Protein AF-A0A3N0YV81-F1 (afdb_monomer_lite)

Organism: Anabarilius grahami (NCBI:txid495550)

Structure (mmCIF, N/CA/C/O backbone):
data_AF-A0A3N0YV81-F1
#
_entry.id   AF-A0A3N0YV81-F1
#
loop_
_atom_site.group_PDB
_atom_site.id
_atom_site.type_symbol
_atom_site.label_atom_id
_atom_site.label_alt_id
_atom_site.label_comp_id
_atom_site.label_asym_id
_atom_site.label_entity_id
_atom_site.label_seq_id
_atom_site.pdbx_PDB_ins_code
_atom_site.Cartn_x
_atom_site.Cartn_y
_atom_site.Cartn_z
_atom_site.occupancy
_atom_site.B_iso_or_equiv
_atom_site.auth_seq_id
_atom_site.auth_comp_id
_atom_site.auth_asym_id
_atom_site.auth_atom_id
_atom_site.pdbx_PDB_model_num
ATOM 1 N N . MET A 1 1 ? 43.129 25.760 -18.829 1.00 37.31 1 MET A N 1
ATOM 2 C CA . MET A 1 1 ? 42.584 24.987 -19.968 1.00 37.31 1 MET A CA 1
ATOM 3 C C . MET A 1 1 ? 42.020 23.682 -19.421 1.00 37.31 1 MET A C 1
ATOM 5 O O . MET A 1 1 ? 42.751 22.967 -18.750 1.00 37.31 1 MET A O 1
ATOM 9 N N . ALA A 1 2 ? 40.719 23.427 -19.581 1.00 41.41 2 ALA A N 1
ATOM 10 C CA . ALA A 1 2 ? 40.077 22.241 -19.012 1.00 41.41 2 ALA A CA 1
ATOM 11 C C . ALA A 1 2 ? 40.531 20.982 -19.764 1.00 41.41 2 ALA A C 1
ATOM 13 O O . ALA A 1 2 ? 40.363 20.889 -20.978 1.00 41.41 2 ALA A O 1
ATOM 14 N N . VAL A 1 3 ? 41.112 20.021 -19.044 1.00 43.16 3 VAL A N 1
ATOM 15 C CA . VAL A 1 3 ? 41.520 18.731 -19.610 1.00 43.16 3 VAL A CA 1
ATOM 16 C C . VAL A 1 3 ? 40.264 17.999 -20.102 1.00 43.16 3 VAL A C 1
ATOM 18 O O . VAL A 1 3 ? 39.339 17.791 -19.307 1.00 43.16 3 VAL A O 1
ATOM 21 N N . PRO A 1 4 ? 40.177 17.604 -21.386 1.00 53.25 4 PRO A N 1
ATOM 22 C CA . PRO A 1 4 ? 39.019 16.879 -21.884 1.00 53.25 4 PRO A CA 1
ATOM 23 C C . PRO A 1 4 ? 38.928 15.534 -21.161 1.00 53.25 4 PRO A C 1
ATOM 25 O O . PRO A 1 4 ? 39.829 14.701 -21.243 1.00 53.25 4 PRO A O 1
ATOM 28 N N . LYS A 1 5 ? 37.826 15.317 -20.431 1.00 52.00 5 LYS A N 1
ATOM 29 C CA . LYS A 1 5 ? 37.535 14.041 -19.767 1.00 52.00 5 LYS A CA 1
ATOM 30 C C . LYS A 1 5 ? 37.538 12.930 -20.821 1.00 52.00 5 LYS A C 1
ATOM 32 O O . LYS A 1 5 ? 36.600 12.824 -21.617 1.00 52.00 5 LYS A O 1
ATOM 37 N N . VAL A 1 6 ? 38.583 12.101 -20.826 1.00 52.78 6 VAL A N 1
ATOM 38 C CA . VAL A 1 6 ? 38.687 10.922 -21.694 1.00 52.78 6 VAL A CA 1
ATOM 39 C C . VAL A 1 6 ? 37.611 9.927 -21.258 1.00 52.78 6 VAL A C 1
ATOM 41 O O . VAL A 1 6 ? 37.761 9.175 -20.300 1.00 52.78 6 VAL A O 1
ATOM 44 N N . GLY A 1 7 ? 36.457 9.992 -21.922 1.00 58.84 7 GLY A N 1
ATOM 45 C CA . GLY A 1 7 ? 35.335 9.091 -21.675 1.00 58.84 7 GLY A CA 1
ATOM 46 C C . GLY A 1 7 ? 35.639 7.649 -22.098 1.00 58.84 7 GLY A C 1
ATOM 47 O O . GLY A 1 7 ? 36.570 7.383 -22.855 1.00 58.84 7 GLY A O 1
ATOM 48 N N . ARG A 1 8 ? 34.805 6.709 -21.632 1.00 61.44 8 ARG A N 1
ATOM 49 C CA . ARG A 1 8 ? 34.859 5.275 -21.978 1.00 61.44 8 ARG A CA 1
ATOM 50 C C . ARG A 1 8 ? 35.039 5.066 -23.497 1.00 61.44 8 ARG A C 1
ATOM 52 O O . ARG A 1 8 ? 34.313 5.668 -24.289 1.00 61.44 8 ARG A O 1
ATOM 59 N N . LYS A 1 9 ? 35.979 4.188 -23.890 1.00 59.06 9 LYS A N 1
ATOM 60 C CA . LYS A 1 9 ? 36.317 3.882 -25.298 1.00 59.06 9 LYS A CA 1
ATOM 61 C C . LYS A 1 9 ? 35.066 3.535 -26.127 1.00 59.06 9 LYS A C 1
ATOM 63 O O . LYS A 1 9 ? 34.212 2.758 -25.691 1.00 59.06 9 LYS A O 1
ATOM 68 N N . ARG A 1 10 ? 34.983 4.083 -27.345 1.00 66.44 10 ARG A N 1
ATOM 69 C CA . ARG A 1 10 ? 33.895 3.877 -28.320 1.00 66.44 10 ARG A CA 1
ATOM 70 C C . ARG A 1 10 ? 33.974 2.460 -28.916 1.00 66.44 10 ARG A C 1
ATOM 72 O O . ARG A 1 10 ? 34.600 2.254 -29.941 1.00 66.44 10 ARG A O 1
ATOM 79 N N . GLN A 1 11 ? 33.388 1.459 -28.256 1.00 70.44 11 GLN A N 1
ATOM 80 C CA . GLN A 1 11 ? 33.470 0.053 -28.715 1.00 70.44 11 GLN A CA 1
ATOM 81 C C . GLN A 1 11 ? 32.300 -0.395 -29.614 1.00 70.44 11 GLN A C 1
ATOM 83 O O . GLN A 1 11 ? 32.364 -1.452 -30.252 1.00 70.44 11 GLN A O 1
ATOM 88 N N . SER A 1 12 ? 31.206 0.372 -29.635 1.00 80.44 12 SER A N 1
ATOM 89 C CA . SER A 1 12 ? 30.013 0.038 -30.421 1.00 80.44 12 SER A CA 1
ATOM 90 C C . SER A 1 12 ? 30.226 0.369 -31.905 1.00 80.44 12 SER A C 1
ATOM 92 O O . SER A 1 12 ? 30.657 1.487 -32.180 1.00 80.44 12 SER A O 1
ATOM 94 N N . PRO A 1 13 ? 29.843 -0.519 -32.848 1.00 86.44 13 PRO A N 1
ATOM 95 C CA . PRO A 1 13 ? 29.902 -0.258 -34.296 1.00 86.44 13 PRO A CA 1
ATOM 96 C C . PRO A 1 13 ? 29.116 0.973 -34.763 1.00 86.44 13 PRO A C 1
ATOM 98 O O . PRO A 1 13 ? 29.310 1.442 -35.872 1.00 86.44 13 PRO A O 1
ATOM 101 N N . ILE A 1 14 ? 28.213 1.499 -33.927 1.00 87.25 14 ILE A N 1
ATOM 102 C CA . ILE A 1 14 ? 27.425 2.696 -34.254 1.00 87.25 14 ILE A CA 1
ATOM 103 C C . ILE A 1 14 ? 28.316 3.917 -34.512 1.00 87.25 14 ILE A C 1
ATOM 105 O O . ILE A 1 14 ? 27.940 4.796 -35.271 1.00 87.25 14 ILE A O 1
ATOM 109 N N . TRP A 1 15 ? 29.504 3.965 -33.904 1.00 88.44 15 TRP A N 1
ATOM 110 C CA . TRP A 1 15 ? 30.438 5.079 -34.057 1.00 88.44 15 TRP A CA 1
ATOM 111 C C . TRP A 1 15 ? 31.153 5.099 -35.414 1.00 88.44 15 TRP A C 1
ATOM 113 O O . TRP A 1 15 ? 31.809 6.087 -35.709 1.00 88.44 15 TRP A O 1
ATOM 123 N N . ASP A 1 16 ? 30.974 4.080 -36.261 1.00 88.31 16 ASP A N 1
ATOM 124 C CA . ASP A 1 16 ? 31.440 4.110 -37.654 1.00 88.31 16 ASP A CA 1
ATOM 125 C C . ASP A 1 16 ? 30.662 5.156 -38.482 1.00 88.31 16 ASP A C 1
ATOM 127 O O . ASP A 1 16 ? 31.162 5.648 -39.488 1.00 88.31 16 ASP A O 1
ATOM 131 N N . CYS A 1 17 ? 29.439 5.505 -38.059 1.00 87.81 17 CYS A N 1
ATOM 132 C CA . CYS A 1 17 ? 28.552 6.443 -38.761 1.00 87.81 17 CYS A CA 1
ATOM 133 C C . CYS A 1 17 ? 28.414 7.800 -38.055 1.00 87.81 17 CYS A C 1
ATOM 135 O O . CYS A 1 17 ? 27.660 8.655 -38.522 1.00 87.81 17 CYS A O 1
ATOM 137 N N . PHE A 1 18 ? 29.071 7.998 -36.909 1.00 90.44 18 PHE A N 1
ATOM 138 C CA . PHE A 1 18 ? 28.909 9.202 -36.096 1.00 90.44 18 PHE A CA 1
ATOM 139 C C . PHE A 1 18 ? 30.235 9.694 -35.541 1.00 90.44 18 PHE A C 1
ATOM 141 O O . PHE A 1 18 ? 31.034 8.929 -35.003 1.00 90.44 18 PHE A O 1
ATOM 148 N N . GLU A 1 19 ? 30.395 11.008 -35.541 1.00 90.19 19 GLU A N 1
ATOM 149 C CA . GLU A 1 19 ? 31.504 11.689 -34.896 1.00 90.19 19 GLU A CA 1
ATOM 150 C C . GLU A 1 19 ? 30.979 12.508 -33.722 1.00 90.19 19 GLU A C 1
ATOM 152 O O . GLU A 1 19 ? 30.030 13.271 -33.857 1.00 90.19 19 GLU A O 1
ATOM 157 N N . TYR A 1 20 ? 31.556 12.324 -32.536 1.00 88.94 20 TYR A N 1
ATOM 158 C CA . TYR A 1 20 ? 31.194 13.115 -31.362 1.00 88.94 20 TYR A CA 1
ATOM 159 C C . TYR A 1 20 ? 32.163 14.270 -31.164 1.00 88.94 20 TYR A C 1
ATOM 161 O O . TYR A 1 20 ? 33.367 14.033 -31.028 1.00 88.94 20 TYR A O 1
ATOM 169 N N . ASP A 1 21 ? 31.592 15.462 -31.037 1.00 86.25 21 ASP A N 1
ATOM 170 C CA . ASP A 1 21 ? 32.258 16.682 -30.615 1.00 86.25 21 ASP A CA 1
ATOM 171 C C . ASP A 1 21 ? 32.061 16.893 -29.104 1.00 86.25 21 ASP A C 1
ATOM 173 O O . ASP A 1 21 ? 30.941 16.968 -28.590 1.00 86.25 21 ASP A O 1
ATOM 177 N N . CYS A 1 22 ? 33.180 16.968 -28.381 1.00 80.44 22 CYS A N 1
ATOM 178 C CA . CYS A 1 22 ? 33.201 17.162 -26.936 1.00 80.44 22 CYS A CA 1
ATOM 179 C C . CYS A 1 22 ? 32.928 18.600 -26.499 1.00 80.44 22 CYS A C 1
ATOM 181 O O . CYS A 1 22 ? 32.556 18.791 -25.343 1.00 80.44 22 CYS A O 1
ATOM 183 N N . VAL A 1 23 ? 33.095 19.581 -27.387 1.00 83.50 23 VAL A N 1
ATOM 184 C CA . VAL A 1 23 ? 32.887 20.997 -27.069 1.00 83.50 23 VAL A CA 1
ATOM 185 C C . VAL A 1 23 ? 31.395 21.317 -27.066 1.00 83.50 23 VAL A C 1
ATOM 187 O O . VAL A 1 23 ? 30.901 21.949 -26.136 1.00 83.50 23 VAL A O 1
ATOM 190 N N . SER A 1 24 ? 30.658 20.831 -28.067 1.00 81.81 24 SER A N 1
ATOM 191 C CA . SER A 1 24 ? 29.216 21.079 -28.203 1.00 81.81 24 SER A CA 1
ATOM 192 C C . SER A 1 24 ? 28.308 20.018 -27.561 1.00 81.81 24 SER A C 1
ATOM 194 O O . SER A 1 24 ? 27.088 20.183 -27.570 1.00 81.81 24 SER A O 1
ATOM 196 N N . ASP A 1 25 ? 28.879 18.934 -27.019 1.00 86.25 25 ASP A N 1
ATOM 197 C CA . ASP A 1 25 ? 28.176 17.730 -26.543 1.00 86.25 25 ASP A CA 1
ATOM 198 C C . ASP A 1 25 ? 27.166 17.174 -27.565 1.00 86.25 25 ASP A C 1
ATOM 200 O O . ASP A 1 25 ? 26.044 16.768 -27.240 1.00 86.25 25 ASP A O 1
ATOM 204 N N . LYS A 1 26 ? 27.562 17.167 -28.842 1.00 88.12 26 LYS A N 1
ATOM 205 C CA . LYS A 1 26 ? 26.739 16.693 -29.959 1.00 88.12 26 LYS A CA 1
ATOM 206 C C . LYS A 1 26 ? 27.496 15.676 -30.804 1.00 88.12 26 LYS A C 1
ATOM 208 O O . LYS A 1 26 ? 28.703 15.756 -31.009 1.00 88.12 26 LYS A O 1
ATOM 213 N N . SER A 1 27 ? 26.754 14.707 -31.319 1.00 89.69 27 SER A N 1
ATOM 214 C CA . SER A 1 27 ? 27.214 13.721 -32.287 1.00 89.69 27 SER A CA 1
ATOM 215 C C . SER A 1 27 ? 26.703 14.073 -33.675 1.00 89.69 27 SER A C 1
ATOM 217 O O . SER A 1 27 ? 25.495 14.094 -33.895 1.00 89.69 27 SER A O 1
ATOM 219 N N . LYS A 1 28 ? 27.618 14.332 -34.604 1.00 90.88 28 LYS A N 1
ATOM 220 C CA . LYS A 1 28 ? 27.344 14.576 -36.016 1.00 90.88 28 LYS A CA 1
ATOM 221 C C . LYS A 1 28 ? 27.187 13.248 -36.753 1.00 90.88 28 LYS A C 1
ATOM 223 O O . LYS A 1 28 ? 28.029 12.360 -36.615 1.00 90.88 28 LYS A O 1
ATOM 228 N N . CYS A 1 29 ? 26.121 13.111 -37.532 1.00 91.56 29 CYS A N 1
ATOM 229 C CA . CYS A 1 29 ? 25.923 11.972 -38.419 1.00 91.56 29 CYS A CA 1
ATOM 230 C C . CYS A 1 29 ? 26.775 12.116 -39.691 1.00 91.56 29 CYS A C 1
ATOM 232 O O . CYS A 1 29 ? 26.723 13.147 -40.364 1.00 91.56 29 CYS A O 1
ATOM 234 N N . LEU A 1 30 ? 27.536 11.070 -40.019 1.00 89.12 30 LEU A N 1
ATOM 235 C CA . LEU A 1 30 ? 28.385 10.961 -41.211 1.00 89.12 30 LEU A CA 1
ATOM 236 C C . LEU A 1 30 ? 27.832 9.961 -42.242 1.00 89.12 30 LEU A C 1
ATOM 238 O O . LEU A 1 30 ? 28.524 9.620 -43.198 1.00 89.12 30 LEU A O 1
ATOM 242 N N . ALA A 1 31 ? 26.610 9.459 -42.048 1.00 87.06 31 ALA A N 1
ATOM 243 C CA . ALA A 1 31 ? 25.989 8.541 -42.994 1.00 87.06 31 ALA A CA 1
ATOM 244 C C . ALA A 1 31 ? 25.739 9.231 -44.346 1.00 87.06 31 ALA A C 1
ATOM 246 O O . ALA A 1 31 ? 25.344 10.402 -44.401 1.00 87.06 31 ALA A O 1
ATOM 247 N N . VAL A 1 32 ? 25.982 8.479 -45.420 1.00 84.75 32 VAL A N 1
ATOM 248 C CA . VAL A 1 32 ? 25.733 8.878 -46.807 1.00 84.75 32 VAL A CA 1
ATOM 249 C C . VAL A 1 32 ? 24.563 8.056 -47.320 1.00 84.75 32 VAL A C 1
ATOM 251 O O . VAL A 1 32 ? 24.588 6.833 -47.211 1.00 84.75 32 VAL A O 1
ATOM 254 N N . GLU A 1 33 ? 23.557 8.716 -47.882 1.00 76.69 33 GLU A N 1
ATOM 255 C CA . GLU A 1 33 ? 22.424 8.052 -48.528 1.00 76.69 33 GLU A CA 1
ATOM 256 C C . GLU A 1 33 ? 21.982 8.905 -49.720 1.00 76.69 33 GLU A C 1
ATOM 258 O O . GLU A 1 33 ? 21.881 10.130 -49.617 1.00 76.69 33 GLU A O 1
ATOM 263 N N . GLY A 1 34 ? 21.821 8.287 -50.893 1.00 71.12 34 GLY A N 1
ATOM 264 C CA . GLY A 1 34 ? 21.490 9.017 -52.125 1.00 71.12 34 GLY A CA 1
ATOM 265 C C . GLY A 1 34 ? 22.525 10.078 -52.540 1.00 71.12 34 GLY A C 1
ATOM 266 O O . GLY A 1 34 ? 22.164 11.088 -53.139 1.00 71.12 34 GLY A O 1
ATOM 267 N N . GLY A 1 35 ? 23.804 9.892 -52.188 1.00 73.56 35 GLY A N 1
ATOM 268 C CA . GLY A 1 35 ? 24.901 10.792 -52.576 1.00 73.56 35 GLY A CA 1
ATOM 269 C C . GLY A 1 35 ? 25.031 12.080 -51.751 1.00 73.56 35 GLY A C 1
ATOM 270 O O . GLY A 1 35 ? 25.864 12.921 -52.082 1.00 73.56 35 GLY A O 1
ATOM 271 N N . LYS A 1 36 ? 24.253 12.248 -50.670 1.00 78.12 36 LYS A N 1
ATOM 272 C CA . LYS A 1 36 ? 24.363 13.388 -49.742 1.00 78.12 36 LYS A CA 1
ATOM 273 C C . LYS A 1 36 ? 24.761 12.918 -48.343 1.00 78.12 36 LYS A C 1
ATOM 275 O O . LYS A 1 36 ? 24.254 11.915 -47.846 1.00 78.12 36 LYS A O 1
ATOM 280 N N . ILE A 1 37 ? 25.664 13.663 -47.702 1.00 83.06 37 ILE A N 1
ATOM 281 C CA . ILE A 1 37 ? 25.992 13.486 -46.281 1.00 83.06 37 ILE A CA 1
ATOM 282 C C . ILE A 1 37 ? 24.860 14.063 -45.423 1.00 83.06 37 ILE A C 1
ATOM 284 O O . ILE A 1 37 ? 24.381 15.162 -45.694 1.00 83.06 37 ILE A O 1
ATOM 288 N N . CYS A 1 38 ? 24.444 13.350 -44.377 1.00 86.94 38 CYS A N 1
ATOM 289 C CA . CYS A 1 38 ? 23.372 13.814 -43.491 1.00 86.94 38 CYS A CA 1
ATOM 290 C C . CYS A 1 38 ? 23.766 15.057 -42.681 1.00 86.94 38 CYS A C 1
ATOM 292 O O . CYS A 1 38 ? 23.073 16.071 -42.689 1.00 86.94 38 CYS A O 1
ATOM 294 N N . GLY A 1 39 ? 24.882 14.985 -41.949 1.00 86.06 39 GLY A N 1
ATOM 295 C CA . GLY A 1 39 ? 25.380 16.093 -41.132 1.00 86.06 39 GLY A CA 1
ATOM 296 C C . GLY A 1 39 ? 24.521 16.457 -39.913 1.00 86.06 39 GLY A C 1
ATOM 297 O O . GLY A 1 39 ? 24.888 17.383 -39.192 1.00 86.06 39 GLY A O 1
ATOM 298 N N . GLN A 1 40 ? 23.416 15.749 -39.643 1.00 87.06 40 GLN A N 1
ATOM 299 C CA . GLN A 1 40 ? 22.523 16.052 -38.524 1.00 87.06 40 GLN A CA 1
ATOM 300 C C . GLN A 1 40 ? 23.208 15.825 -37.169 1.00 87.06 40 GLN A C 1
ATOM 302 O O . GLN A 1 40 ? 23.935 14.850 -36.964 1.00 87.06 40 GLN A O 1
ATOM 307 N N . PHE A 1 41 ? 22.945 16.721 -36.218 1.00 89.56 41 PHE A N 1
ATOM 308 C CA . PHE A 1 41 ? 23.475 16.636 -34.862 1.00 89.56 41 PHE A CA 1
ATOM 309 C C . PHE A 1 41 ? 22.480 15.960 -33.913 1.00 89.56 41 PHE A C 1
ATOM 311 O O . PHE A 1 41 ? 21.329 16.376 -33.798 1.00 89.56 41 PHE A O 1
ATOM 318 N N . THR A 1 42 ? 22.944 14.954 -33.176 1.00 88.44 42 THR A N 1
ATOM 319 C CA . THR A 1 42 ? 22.214 14.290 -32.086 1.00 88.44 42 THR A CA 1
ATOM 320 C C . THR A 1 42 ? 22.850 14.649 -30.746 1.00 88.44 42 THR A C 1
ATOM 322 O O . THR A 1 42 ? 24.070 14.710 -30.636 1.00 88.44 42 THR A O 1
ATOM 325 N N . LYS A 1 43 ? 22.049 14.895 -29.705 1.00 86.31 43 LYS A N 1
ATOM 326 C CA . LYS A 1 43 ? 22.564 15.301 -28.388 1.00 86.31 43 LYS A CA 1
ATOM 327 C C . LYS A 1 43 ? 23.272 14.149 -27.663 1.00 86.31 43 LYS A C 1
ATOM 329 O O . LYS A 1 43 ? 22.688 13.081 -27.459 1.00 86.31 43 LYS A O 1
ATOM 334 N N . GLY A 1 44 ? 24.483 14.426 -27.188 1.00 84.25 44 GLY A N 1
ATOM 335 C CA . GLY A 1 44 ? 25.266 13.562 -26.315 1.00 84.25 44 GLY A CA 1
ATOM 336 C C . GLY A 1 44 ? 25.736 12.258 -26.961 1.00 84.25 44 GLY A C 1
ATOM 337 O O . GLY A 1 44 ? 25.698 12.063 -28.171 1.00 84.25 44 GLY A O 1
ATOM 338 N N . LYS A 1 45 ? 26.181 11.328 -26.108 1.00 82.94 45 LYS A N 1
ATOM 339 C CA . LYS A 1 45 ? 26.795 10.041 -26.501 1.00 82.94 45 LYS A CA 1
ATOM 340 C C . LYS A 1 45 ? 25.841 8.844 -26.432 1.00 82.94 45 LYS A C 1
ATOM 342 O O . LYS A 1 45 ? 26.302 7.704 -26.496 1.00 82.94 45 LYS A O 1
ATOM 347 N N . ASN A 1 46 ? 24.542 9.063 -26.210 1.00 83.88 46 ASN A N 1
ATOM 348 C CA . ASN A 1 46 ? 23.592 7.979 -25.959 1.00 83.88 46 ASN A CA 1
ATOM 349 C C . ASN A 1 46 ? 23.386 7.135 -27.235 1.00 83.88 46 ASN A C 1
ATOM 351 O O . ASN A 1 46 ? 22.738 7.611 -28.171 1.00 83.88 46 ASN A O 1
ATOM 355 N N . PRO A 1 47 ? 23.865 5.875 -27.283 1.00 83.69 47 PRO A N 1
ATOM 356 C CA . PRO A 1 47 ? 23.769 5.052 -28.484 1.00 83.69 47 PRO A CA 1
ATOM 357 C C . PRO A 1 47 ? 22.320 4.737 -28.864 1.00 83.69 47 PRO A C 1
ATOM 359 O O . PRO A 1 47 ? 22.072 4.417 -30.019 1.00 83.69 47 PRO A O 1
ATOM 362 N N . THR A 1 48 ? 21.362 4.820 -27.935 1.00 86.88 48 THR A N 1
ATOM 363 C CA . THR A 1 48 ? 19.938 4.650 -28.246 1.00 86.88 48 THR A CA 1
ATOM 364 C C . THR A 1 48 ? 19.452 5.759 -29.173 1.00 86.88 48 THR A C 1
ATOM 366 O O . THR A 1 48 ? 18.865 5.458 -30.206 1.00 86.88 48 THR A O 1
ATOM 369 N N . ASN A 1 49 ? 19.786 7.019 -28.881 1.00 89.50 49 ASN A N 1
ATOM 370 C CA . ASN A 1 49 ? 19.382 8.161 -29.706 1.00 89.50 49 ASN A CA 1
ATOM 371 C C . ASN A 1 49 ? 20.024 8.098 -31.102 1.00 89.50 49 ASN A C 1
ATOM 373 O O . ASN A 1 49 ? 19.341 8.297 -32.103 1.00 89.50 49 ASN A O 1
ATOM 377 N N . LEU A 1 50 ? 21.313 7.740 -31.174 1.00 89.94 50 LEU A N 1
ATOM 378 C CA . LEU A 1 50 ? 22.029 7.575 -32.447 1.00 89.94 50 LEU A CA 1
ATOM 379 C C . LEU A 1 50 ? 21.408 6.468 -33.311 1.00 89.94 50 LEU A C 1
ATOM 381 O O . LEU A 1 50 ? 21.224 6.647 -34.510 1.00 89.94 50 LEU A O 1
ATOM 385 N N . LYS A 1 51 ? 21.036 5.333 -32.700 1.00 90.31 51 LYS A N 1
ATOM 386 C CA . LYS A 1 51 ? 20.352 4.231 -33.396 1.00 90.31 51 LYS A CA 1
ATOM 387 C C . LYS A 1 51 ? 18.961 4.619 -33.880 1.00 90.31 51 LYS A C 1
ATOM 389 O O . LYS A 1 51 ? 18.561 4.161 -34.943 1.00 90.31 51 LYS A O 1
ATOM 394 N N . VAL A 1 52 ? 18.221 5.408 -33.099 1.00 91.94 52 VAL A N 1
ATOM 395 C CA . VAL A 1 52 ? 16.896 5.903 -33.500 1.00 91.94 52 VAL A CA 1
ATOM 396 C C . VAL A 1 52 ? 17.032 6.758 -34.755 1.00 91.94 52 VAL A C 1
ATOM 398 O O . VAL A 1 52 ? 16.365 6.459 -35.739 1.00 91.94 52 VAL A O 1
ATOM 401 N N . HIS A 1 53 ? 17.958 7.723 -34.757 1.00 90.88 53 HIS A N 1
ATOM 402 C CA . HIS A 1 53 ? 18.230 8.549 -35.935 1.00 90.88 53 HIS A CA 1
ATOM 403 C C . HIS A 1 53 ? 18.676 7.709 -37.138 1.00 90.88 53 HIS A C 1
ATOM 405 O O . HIS A 1 53 ? 18.105 7.843 -38.215 1.00 90.88 53 HIS A O 1
ATOM 411 N N . LEU A 1 54 ? 19.640 6.798 -36.958 1.00 90.69 54 LEU A N 1
ATOM 412 C CA . LEU A 1 54 ? 20.133 5.955 -38.050 1.00 90.69 54 LEU A CA 1
ATOM 413 C C . LEU A 1 54 ? 19.011 5.097 -38.651 1.00 90.69 54 LEU A C 1
ATOM 415 O O . LEU A 1 54 ? 18.894 5.001 -39.863 1.00 90.69 54 LEU A O 1
ATOM 419 N N . ARG A 1 55 ? 18.143 4.520 -37.813 1.00 91.00 55 ARG A N 1
ATOM 420 C CA . ARG A 1 55 ? 17.010 3.700 -38.262 1.00 91.00 55 ARG A CA 1
ATOM 421 C C . ARG A 1 55 ? 15.977 4.504 -39.048 1.00 91.00 55 ARG A C 1
ATOM 423 O O . ARG A 1 55 ? 15.419 3.972 -40.001 1.00 91.00 55 ARG A O 1
ATOM 430 N N . SER A 1 56 ? 15.682 5.729 -38.618 1.00 89.38 56 SER A N 1
ATOM 431 C CA . SER A 1 56 ? 14.658 6.560 -39.254 1.00 89.38 56 SER A CA 1
ATOM 432 C C . SER A 1 56 ? 15.163 7.256 -40.512 1.00 89.38 56 SER A C 1
ATOM 434 O O . SER A 1 56 ? 14.412 7.380 -41.471 1.00 89.38 56 SER A O 1
ATOM 436 N N . ALA A 1 57 ? 16.409 7.732 -40.486 1.00 86.81 57 ALA A N 1
ATOM 437 C CA . ALA A 1 57 ? 16.957 8.602 -41.516 1.00 86.81 57 ALA A CA 1
ATOM 438 C C . ALA A 1 57 ? 17.808 7.861 -42.547 1.00 86.81 57 ALA A C 1
ATOM 440 O O . ALA A 1 57 ? 17.856 8.353 -43.661 1.00 86.81 57 ALA A O 1
ATOM 441 N N . HIS A 1 58 ? 18.449 6.730 -42.193 1.00 90.06 58 HIS A N 1
ATOM 442 C CA . HIS A 1 58 ? 19.429 6.045 -43.049 1.00 90.06 58 HIS A CA 1
ATOM 443 C C . HIS A 1 58 ? 19.278 4.527 -43.083 1.00 90.06 58 HIS A C 1
ATOM 445 O O . HIS A 1 58 ? 19.893 3.800 -42.294 1.00 90.06 58 HIS A O 1
ATOM 451 N N . LYS A 1 59 ? 18.499 4.017 -44.039 1.00 88.06 59 LYS A N 1
ATOM 452 C CA . LYS A 1 59 ? 18.184 2.583 -44.124 1.00 88.06 59 LYS A CA 1
ATOM 453 C C . LYS A 1 59 ? 19.421 1.753 -44.455 1.00 88.06 59 LYS A C 1
ATOM 455 O O . LYS A 1 59 ? 19.670 0.750 -43.783 1.00 88.06 59 LYS A O 1
ATOM 460 N N . GLU A 1 60 ? 20.219 2.192 -45.427 1.00 88.56 60 GLU A N 1
ATOM 461 C CA . GLU A 1 60 ? 21.431 1.481 -45.861 1.00 88.56 60 GLU A CA 1
ATOM 462 C C . GLU A 1 60 ? 22.495 1.447 -44.756 1.00 88.56 60 GLU A C 1
ATOM 464 O O . GLU A 1 60 ? 23.010 0.385 -44.394 1.00 88.56 60 GLU A O 1
ATOM 469 N N . ALA A 1 61 ? 22.767 2.599 -44.138 1.00 88.25 61 ALA A N 1
ATOM 470 C CA . ALA A 1 61 ? 23.726 2.692 -43.042 1.00 88.25 61 ALA A CA 1
ATOM 471 C C . ALA A 1 61 ? 23.254 1.921 -41.792 1.00 88.25 61 ALA A C 1
ATOM 473 O O . ALA A 1 61 ? 24.064 1.290 -41.107 1.00 88.25 61 ALA A O 1
ATOM 474 N N . ASN A 1 62 ? 21.945 1.902 -41.509 1.00 90.31 62 ASN A N 1
ATOM 475 C CA . ASN A 1 62 ? 21.374 1.083 -40.441 1.00 90.31 62 ASN A CA 1
ATOM 476 C C . ASN A 1 62 ? 21.541 -0.419 -40.716 1.00 90.31 62 ASN A C 1
ATOM 478 O O . ASN A 1 62 ? 21.908 -1.159 -39.803 1.00 90.31 62 ASN A O 1
ATOM 482 N N . LEU A 1 63 ? 21.336 -0.876 -41.955 1.00 89.25 63 LEU A N 1
ATOM 483 C CA . LEU A 1 63 ? 21.552 -2.277 -42.330 1.00 89.25 63 LEU A CA 1
ATOM 484 C C . LEU A 1 63 ? 23.024 -2.685 -42.152 1.00 89.25 63 LEU A C 1
ATOM 486 O O . LEU A 1 63 ? 23.313 -3.703 -41.520 1.00 89.25 63 LEU A O 1
ATOM 490 N N . ALA A 1 64 ? 23.962 -1.852 -42.612 1.00 88.62 64 ALA A N 1
ATOM 491 C CA . ALA A 1 64 ? 25.395 -2.077 -42.417 1.00 88.62 64 ALA A CA 1
ATOM 492 C C . ALA A 1 64 ? 25.780 -2.135 -40.924 1.00 88.62 64 ALA A C 1
ATOM 494 O O . ALA A 1 64 ? 26.550 -3.007 -40.501 1.00 88.62 64 ALA A O 1
ATOM 495 N N . TYR A 1 65 ? 25.207 -1.249 -40.103 1.00 89.44 65 TYR A N 1
ATOM 496 C CA . TYR A 1 65 ? 25.369 -1.274 -38.650 1.00 89.44 65 TYR A CA 1
ATOM 497 C C . TYR A 1 65 ? 24.848 -2.583 -38.031 1.00 89.44 65 TYR A C 1
ATOM 499 O O . TYR A 1 65 ? 25.554 -3.198 -37.224 1.00 89.44 65 TYR A O 1
ATOM 507 N N . LEU A 1 66 ? 23.642 -3.025 -38.403 1.00 87.81 66 LEU A N 1
ATOM 508 C CA . LEU A 1 66 ? 23.031 -4.254 -37.887 1.00 87.81 66 LEU A CA 1
ATOM 509 C C . LEU A 1 66 ? 23.852 -5.498 -38.248 1.00 87.81 66 LEU A C 1
ATOM 511 O O . LEU A 1 66 ? 24.059 -6.355 -37.388 1.00 87.81 66 LEU A O 1
ATOM 515 N N . ASN A 1 67 ? 24.398 -5.566 -39.463 1.00 88.38 67 ASN A N 1
ATOM 516 C CA . ASN A 1 67 ? 25.277 -6.658 -39.891 1.00 88.38 67 ASN A CA 1
ATOM 517 C C . ASN A 1 67 ? 26.567 -6.714 -39.054 1.00 88.38 67 ASN A C 1
ATOM 519 O O . ASN A 1 67 ? 26.942 -7.766 -38.539 1.00 88.38 67 ASN A O 1
ATOM 523 N N . LYS A 1 68 ? 27.217 -5.570 -38.806 1.00 87.56 68 LYS A N 1
ATOM 524 C CA . LYS A 1 68 ? 28.406 -5.514 -37.933 1.00 87.56 68 LYS A CA 1
ATOM 525 C C . LYS A 1 68 ? 28.083 -5.840 -36.471 1.00 87.56 68 LYS A C 1
ATOM 527 O O . LYS A 1 68 ? 28.876 -6.480 -35.775 1.00 87.56 68 LYS A O 1
ATOM 532 N N . ALA A 1 69 ? 26.939 -5.372 -35.972 1.00 86.25 69 ALA A N 1
ATOM 533 C CA . ALA A 1 69 ? 26.509 -5.606 -34.598 1.00 86.25 69 ALA A CA 1
ATOM 534 C C . ALA A 1 69 ? 26.137 -7.079 -34.355 1.00 86.25 69 ALA A C 1
ATOM 536 O O . ALA A 1 69 ? 26.512 -7.638 -33.319 1.00 86.25 69 ALA A O 1
ATOM 537 N N . SER A 1 70 ? 25.452 -7.713 -35.310 1.00 85.50 70 SER A N 1
ATOM 538 C CA . SER A 1 70 ? 25.096 -9.134 -35.259 1.00 85.50 70 SER A CA 1
ATOM 539 C C . SER A 1 70 ? 26.340 -10.016 -35.340 1.00 85.50 70 SER A C 1
ATOM 541 O O . SER A 1 70 ? 26.514 -10.856 -34.462 1.00 85.50 70 SER A O 1
ATOM 543 N N . ALA A 1 71 ? 27.278 -9.740 -36.254 1.00 87.25 71 ALA A N 1
ATOM 544 C CA . ALA A 1 71 ? 28.550 -10.461 -36.343 1.00 87.25 71 ALA A CA 1
ATOM 545 C C . ALA A 1 71 ? 29.321 -10.451 -35.010 1.00 87.25 71 ALA A C 1
ATOM 547 O O . ALA A 1 71 ? 29.668 -11.506 -34.483 1.00 87.25 71 ALA A O 1
ATOM 548 N N . LYS A 1 72 ? 29.497 -9.276 -34.380 1.00 84.75 72 LYS A N 1
ATOM 549 C CA . LYS A 1 72 ? 30.135 -9.180 -33.049 1.00 84.75 72 LYS A CA 1
ATOM 550 C C . LYS A 1 72 ? 29.381 -9.960 -31.969 1.00 84.75 72 LYS A C 1
ATOM 552 O O . LYS A 1 72 ? 30.006 -10.458 -31.034 1.00 84.75 72 LYS A O 1
ATOM 557 N N . THR A 1 73 ? 28.055 -10.021 -32.057 1.00 83.69 73 THR A N 1
ATOM 558 C CA . THR A 1 73 ? 27.220 -10.762 -31.102 1.00 83.69 73 THR A CA 1
ATOM 559 C C . THR A 1 73 ? 27.422 -12.263 -31.267 1.00 83.69 73 THR A C 1
ATOM 561 O O . THR A 1 73 ? 27.746 -12.934 -30.289 1.00 83.69 73 THR A O 1
ATOM 564 N N . VAL A 1 74 ? 27.344 -12.763 -32.502 1.00 83.94 74 VAL A N 1
ATOM 565 C CA . VAL A 1 74 ? 27.571 -14.172 -32.841 1.00 83.94 74 VAL A CA 1
ATOM 566 C C . VAL A 1 74 ? 28.980 -14.607 -32.442 1.00 83.94 74 VAL A C 1
ATOM 568 O O . VAL A 1 74 ? 29.121 -15.610 -31.751 1.00 83.94 74 VAL A O 1
ATOM 571 N N . SER A 1 75 ? 30.021 -13.822 -32.748 1.00 87.56 75 SER A N 1
ATOM 572 C CA . SER A 1 75 ? 31.396 -14.151 -32.338 1.00 87.56 75 SER A CA 1
ATOM 573 C C . SER A 1 75 ? 31.559 -14.238 -30.818 1.00 87.56 75 SER A C 1
ATOM 575 O O . SER A 1 75 ? 32.263 -15.112 -30.318 1.00 87.56 75 SER A O 1
ATOM 577 N N . ARG A 1 76 ? 30.903 -13.352 -30.054 1.00 85.81 76 ARG A N 1
ATOM 578 C CA . ARG A 1 76 ? 30.931 -13.400 -28.581 1.00 85.81 76 ARG A CA 1
ATOM 579 C C . ARG A 1 76 ? 30.210 -14.624 -28.031 1.00 85.81 76 ARG A C 1
ATOM 581 O O . ARG A 1 76 ? 30.674 -15.191 -27.047 1.00 85.81 76 ARG A O 1
ATOM 588 N N . MET A 1 77 ? 29.088 -15.004 -28.640 1.00 85.00 77 MET A N 1
ATOM 589 C CA . MET A 1 77 ? 28.364 -16.219 -28.272 1.00 85.00 77 MET A CA 1
ATOM 590 C C . MET A 1 77 ? 29.211 -17.454 -28.578 1.00 85.00 77 MET A C 1
ATOM 592 O O . MET A 1 77 ? 29.431 -18.252 -27.677 1.00 85.00 77 MET A O 1
ATOM 596 N N . ALA A 1 78 ? 29.764 -17.559 -29.789 1.00 88.81 78 ALA A N 1
ATOM 597 C CA . ALA A 1 78 ? 30.630 -18.664 -30.197 1.00 88.81 78 ALA A CA 1
ATOM 598 C C . ALA A 1 78 ? 31.846 -18.823 -29.272 1.00 88.81 78 ALA A C 1
ATOM 600 O O . ALA A 1 78 ? 32.136 -19.929 -28.834 1.00 88.81 78 ALA A O 1
ATOM 601 N N . LYS A 1 79 ? 32.505 -17.715 -28.902 1.00 92.50 79 LYS A N 1
ATOM 602 C CA . LYS A 1 79 ? 33.609 -17.731 -27.933 1.00 92.50 79 LYS A CA 1
ATOM 603 C C . LYS A 1 79 ? 33.176 -18.281 -26.568 1.00 92.50 79 LYS A C 1
ATOM 605 O O . LYS A 1 79 ? 33.870 -19.121 -26.014 1.00 92.50 79 LYS A O 1
ATOM 610 N N . TYR A 1 80 ? 32.030 -17.839 -26.046 1.00 90.50 80 TYR A N 1
ATOM 611 C CA . TYR A 1 80 ? 31.513 -18.332 -24.765 1.00 90.50 80 TYR A CA 1
ATOM 612 C C . TYR A 1 80 ? 31.193 -19.831 -24.812 1.00 90.50 80 TYR A C 1
ATOM 614 O O . TYR A 1 80 ? 31.576 -20.564 -23.906 1.00 90.50 80 TYR A O 1
ATOM 622 N N . TYR A 1 81 ? 30.531 -20.288 -25.879 1.00 90.25 81 TYR A N 1
ATOM 623 C CA . TYR A 1 81 ? 30.242 -21.709 -26.083 1.00 90.25 81 TYR A CA 1
ATOM 624 C C . TYR A 1 81 ? 31.522 -22.540 -26.198 1.00 90.25 81 TYR A C 1
ATOM 626 O O . TYR A 1 81 ? 31.595 -23.612 -25.614 1.00 90.25 81 TYR A O 1
ATOM 634 N N . ALA A 1 82 ? 32.542 -22.046 -26.902 1.00 91.31 82 ALA A N 1
ATOM 635 C CA . ALA A 1 82 ? 33.825 -22.736 -27.013 1.00 91.31 82 ALA A CA 1
ATOM 636 C C . ALA A 1 82 ? 34.546 -22.868 -25.657 1.00 91.31 82 ALA A C 1
ATOM 638 O O . ALA A 1 82 ? 35.229 -23.859 -25.427 1.00 91.31 82 ALA A O 1
ATOM 639 N N . GLU A 1 83 ? 34.392 -21.887 -24.762 1.00 93.50 83 GLU A N 1
ATOM 640 C CA . GLU A 1 83 ? 35.013 -21.891 -23.429 1.00 93.50 83 GLU A CA 1
ATOM 641 C C . GLU A 1 83 ? 34.241 -22.733 -22.401 1.00 93.50 83 GLU A C 1
ATOM 643 O O . GLU A 1 83 ? 34.853 -23.340 -21.528 1.00 93.50 83 GLU A O 1
ATOM 648 N N . THR A 1 84 ? 32.906 -22.749 -22.468 1.00 90.06 84 THR A N 1
ATOM 649 C CA . THR A 1 84 ? 32.046 -23.315 -21.408 1.00 90.06 84 THR A CA 1
ATOM 650 C C . THR A 1 84 ? 31.264 -24.557 -21.823 1.00 90.06 84 THR A C 1
ATOM 652 O O . THR A 1 84 ? 30.649 -25.180 -20.967 1.00 90.06 84 THR A O 1
ATOM 655 N N . ALA A 1 85 ? 31.254 -24.904 -23.114 1.00 89.50 85 ALA A N 1
ATOM 656 C CA . ALA A 1 85 ? 30.397 -25.931 -23.719 1.00 89.50 85 ALA A CA 1
ATOM 657 C C . ALA A 1 85 ? 28.882 -25.739 -23.483 1.00 89.50 85 ALA A C 1
ATOM 659 O O . ALA A 1 85 ? 28.081 -26.588 -23.868 1.00 89.50 85 ALA A O 1
ATOM 660 N N . GLU A 1 86 ? 28.469 -24.603 -22.917 1.00 89.44 86 GLU A N 1
ATOM 661 C CA . GLU A 1 86 ? 27.089 -24.305 -22.551 1.00 89.44 86 GLU A CA 1
ATOM 662 C C . GLU A 1 86 ? 26.619 -22.975 -23.144 1.00 89.44 86 GLU A C 1
ATOM 664 O O . GLU A 1 86 ? 27.393 -22.066 -23.467 1.00 89.44 86 GLU A O 1
ATOM 669 N N . ALA A 1 87 ? 25.299 -22.842 -23.257 1.00 86.12 87 ALA A N 1
ATOM 670 C CA . ALA A 1 87 ? 24.672 -21.584 -23.618 1.00 86.12 87 ALA 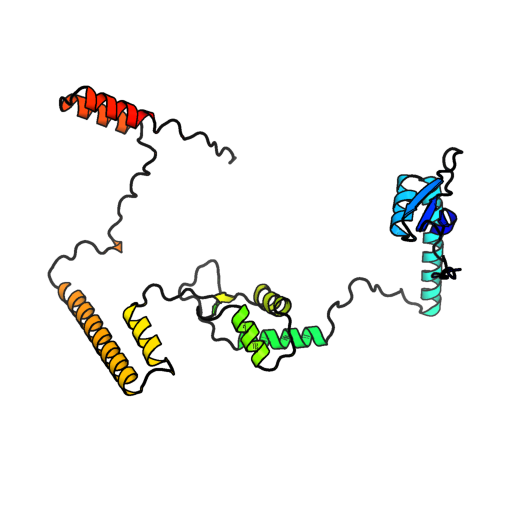A CA 1
ATOM 671 C C . ALA A 1 87 ? 24.902 -20.529 -22.539 1.00 86.12 87 ALA A C 1
ATOM 673 O O . ALA A 1 87 ? 24.827 -20.804 -21.342 1.00 86.12 87 ALA A O 1
ATOM 674 N N . ARG A 1 88 ? 25.120 -19.274 -22.950 1.00 83.31 88 ARG A N 1
ATOM 675 C CA . ARG A 1 88 ? 25.192 -18.169 -21.990 1.00 83.31 88 ARG A CA 1
ATOM 676 C C . ARG A 1 88 ? 23.847 -18.053 -21.262 1.00 83.31 88 ARG A C 1
ATOM 678 O O . ARG A 1 88 ? 22.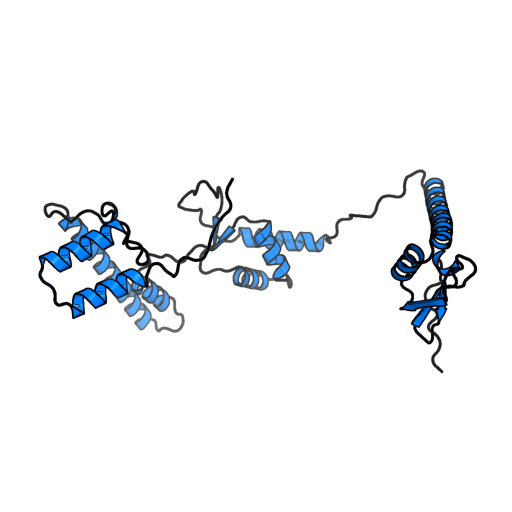840 -17.838 -21.938 1.00 83.31 88 ARG A O 1
ATOM 685 N N . PRO A 1 89 ? 23.815 -18.129 -19.921 1.00 81.94 89 PRO A N 1
ATOM 686 C CA . PRO A 1 89 ? 22.561 -18.093 -19.184 1.00 81.94 89 PRO A CA 1
ATOM 687 C C . PRO A 1 89 ? 21.857 -16.746 -19.382 1.00 81.94 89 PRO A C 1
ATOM 689 O O . PRO A 1 89 ? 22.496 -15.685 -19.352 1.00 81.94 89 PRO A O 1
ATOM 692 N N . GLU A 1 90 ? 20.537 -16.790 -19.574 1.00 80.06 90 GLU A N 1
ATOM 693 C CA . GLU A 1 90 ? 19.691 -15.599 -19.632 1.00 80.06 90 GLU A CA 1
ATOM 694 C C . GLU A 1 90 ? 19.679 -14.926 -18.253 1.00 80.06 90 GLU A C 1
ATOM 696 O O . GLU A 1 90 ? 19.370 -15.547 -17.239 1.00 80.06 90 GLU A O 1
ATOM 701 N N . ARG A 1 91 ? 20.063 -13.646 -18.207 1.00 75.56 91 ARG A N 1
ATOM 702 C CA . ARG A 1 91 ? 20.118 -12.853 -16.963 1.00 75.56 91 ARG A CA 1
ATOM 703 C C . ARG A 1 91 ? 19.016 -11.801 -16.894 1.00 75.56 91 ARG A C 1
ATOM 705 O O . ARG A 1 91 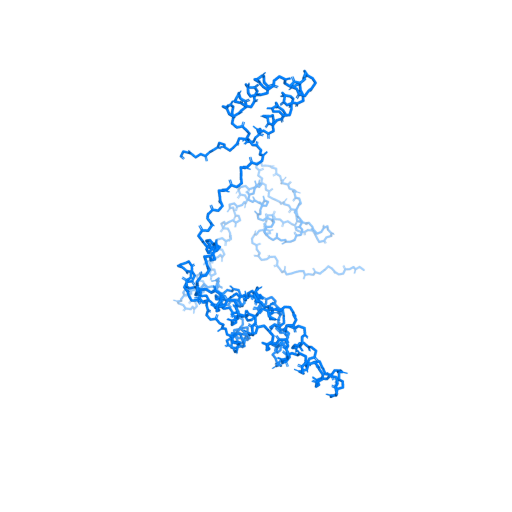? 18.919 -11.074 -15.905 1.00 75.56 91 ARG A O 1
ATOM 712 N N . ARG A 1 92 ? 18.194 -11.680 -17.938 1.00 70.25 92 ARG A N 1
ATOM 713 C CA . ARG A 1 92 ? 16.958 -10.902 -17.889 1.00 70.25 92 ARG A CA 1
ATOM 714 C C . ARG A 1 92 ? 15.979 -11.647 -16.982 1.00 70.25 92 ARG A C 1
ATOM 716 O O . ARG A 1 92 ? 15.779 -12.840 -17.143 1.00 70.25 92 ARG A O 1
ATOM 723 N N . CYS A 1 93 ? 15.399 -10.917 -16.028 1.00 56.62 93 CYS A N 1
ATOM 724 C CA . CYS A 1 93 ? 14.485 -11.435 -14.998 1.00 56.62 93 CYS A CA 1
ATOM 725 C C . CYS A 1 93 ? 15.133 -12.237 -13.849 1.00 56.62 93 CYS A C 1
ATOM 727 O O . CYS A 1 93 ? 14.611 -13.266 -13.439 1.00 56.62 93 CYS A O 1
ATOM 729 N N . GLY A 1 94 ? 16.218 -11.726 -13.254 1.00 64.94 94 GLY A N 1
ATOM 730 C CA . GLY A 1 94 ? 16.649 -12.168 -11.918 1.00 64.94 94 GLY A CA 1
ATOM 731 C C . GLY A 1 94 ? 15.730 -11.664 -10.793 1.00 64.94 94 GLY A C 1
ATOM 732 O O . GLY A 1 94 ? 15.000 -10.682 -10.975 1.00 64.94 94 GLY A O 1
ATOM 733 N N . ALA A 1 95 ? 15.793 -12.305 -9.619 1.00 63.44 95 ALA A N 1
ATOM 734 C CA . ALA A 1 95 ? 15.137 -11.820 -8.405 1.00 63.44 95 ALA A CA 1
ATOM 735 C C . ALA A 1 95 ? 15.593 -10.379 -8.119 1.00 63.44 95 ALA A C 1
ATOM 737 O O . ALA A 1 95 ? 16.758 -10.121 -7.831 1.00 63.44 95 ALA A O 1
ATOM 738 N N . ARG A 1 96 ? 14.669 -9.420 -8.258 1.00 64.94 96 ARG A N 1
ATOM 739 C CA . ARG A 1 96 ? 14.959 -7.984 -8.091 1.00 64.94 96 ARG A CA 1
ATOM 740 C C . ARG A 1 96 ? 15.067 -7.568 -6.625 1.00 64.94 96 ARG A C 1
ATOM 742 O O . ARG A 1 96 ? 15.529 -6.467 -6.341 1.00 64.94 96 ARG A O 1
ATOM 749 N N . HIS A 1 97 ? 14.614 -8.425 -5.715 1.00 67.31 97 HIS A N 1
ATOM 750 C CA . HIS A 1 97 ? 14.586 -8.148 -4.289 1.00 67.31 97 HIS A CA 1
ATOM 751 C C . HIS A 1 97 ? 15.750 -8.843 -3.595 1.00 67.31 97 HIS A C 1
ATOM 753 O O . HIS A 1 97 ? 15.925 -10.052 -3.724 1.00 67.31 97 HIS A O 1
ATOM 759 N N . SER A 1 98 ? 16.520 -8.052 -2.847 1.00 80.94 98 SER A N 1
ATOM 760 C CA . SER A 1 98 ? 17.528 -8.562 -1.919 1.00 80.94 98 SER A CA 1
ATOM 761 C C . SER A 1 98 ? 16.877 -9.493 -0.890 1.00 80.94 98 SER A C 1
ATOM 763 O O . SER A 1 98 ? 15.722 -9.299 -0.508 1.00 80.94 98 SER A O 1
ATOM 765 N N . GLU A 1 99 ? 17.620 -10.477 -0.397 1.00 84.38 99 GLU A N 1
ATOM 766 C CA . GLU A 1 99 ? 17.192 -11.360 0.694 1.00 84.38 99 GLU A CA 1
ATOM 767 C C . GLU A 1 99 ? 16.714 -10.563 1.920 1.00 84.38 99 GLU A C 1
ATOM 769 O O . GLU A 1 99 ? 15.679 -10.852 2.522 1.00 84.38 99 GLU A O 1
ATOM 774 N N . GLU A 1 100 ? 17.395 -9.456 2.203 1.00 83.56 100 GLU A N 1
ATOM 775 C CA . GLU A 1 100 ? 17.047 -8.525 3.270 1.00 83.56 100 GLU A CA 1
ATOM 776 C C . GLU A 1 100 ? 15.662 -7.874 3.073 1.00 83.56 100 GLU A C 1
ATOM 778 O O . GLU A 1 100 ? 14.930 -7.637 4.034 1.00 83.56 100 GLU A O 1
ATOM 783 N N . HIS A 1 101 ? 15.261 -7.609 1.824 1.00 85.50 101 HIS A N 1
ATOM 784 C CA . HIS A 1 101 ? 13.927 -7.092 1.505 1.00 85.50 101 HIS A CA 1
ATOM 785 C C . HIS A 1 101 ? 12.847 -8.137 1.811 1.00 85.50 101 HIS A C 1
ATOM 787 O O . HIS A 1 101 ? 11.803 -7.804 2.374 1.00 85.50 101 HIS A O 1
ATOM 793 N N . ASN A 1 102 ? 13.107 -9.406 1.490 1.00 86.94 102 ASN A N 1
ATOM 794 C CA . ASN A 1 102 ? 12.178 -10.493 1.794 1.00 86.94 102 ASN A CA 1
ATOM 795 C C . ASN A 1 102 ? 12.039 -10.700 3.306 1.00 86.94 102 ASN A C 1
ATOM 797 O O . ASN A 1 102 ? 10.919 -10.854 3.791 1.00 86.94 102 ASN A O 1
ATOM 801 N N . ARG A 1 103 ? 13.145 -10.598 4.054 1.00 88.06 103 ARG A N 1
ATOM 802 C CA . ARG A 1 103 ? 13.133 -10.641 5.522 1.00 88.06 103 ARG A CA 1
ATOM 803 C C . ARG A 1 103 ? 12.282 -9.517 6.117 1.00 88.06 103 ARG A C 1
ATOM 805 O O . ARG A 1 103 ? 11.422 -9.780 6.951 1.00 88.06 103 ARG A O 1
ATOM 812 N N . ARG A 1 104 ? 12.462 -8.270 5.661 1.00 88.00 104 ARG A N 1
ATOM 813 C CA . ARG A 1 104 ? 11.622 -7.138 6.105 1.00 88.00 104 ARG A CA 1
ATOM 814 C C . ARG A 1 104 ? 10.147 -7.375 5.798 1.00 88.00 104 ARG A C 1
ATOM 816 O O . ARG A 1 104 ? 9.301 -7.153 6.657 1.00 88.00 104 ARG A O 1
ATOM 823 N N . ARG A 1 105 ? 9.836 -7.874 4.599 1.00 90.62 105 ARG A N 1
ATOM 824 C CA . ARG A 1 105 ? 8.460 -8.202 4.208 1.00 90.62 105 ARG A CA 1
ATOM 825 C C . ARG A 1 105 ? 7.828 -9.242 5.138 1.00 90.62 105 ARG A C 1
ATOM 827 O O . ARG A 1 105 ? 6.664 -9.090 5.489 1.00 90.62 105 ARG A O 1
ATOM 834 N N . GLN A 1 106 ? 8.574 -10.266 5.554 1.00 89.94 106 GLN A N 1
ATOM 835 C CA . GLN A 1 106 ? 8.078 -11.284 6.488 1.00 89.94 106 GLN A CA 1
ATOM 836 C C . GLN A 1 106 ? 7.735 -10.695 7.862 1.00 89.94 106 GLN A C 1
ATOM 838 O O . GLN A 1 106 ? 6.648 -10.962 8.366 1.00 89.94 106 GLN A O 1
ATOM 843 N N . LEU A 1 107 ? 8.583 -9.815 8.404 1.00 90.88 107 LEU A N 1
ATOM 844 C CA . LEU A 1 107 ? 8.308 -9.127 9.674 1.00 90.88 107 LEU A CA 1
ATOM 845 C C . LEU A 1 107 ? 7.015 -8.299 9.614 1.00 90.88 107 LEU A C 1
ATOM 847 O O . LEU A 1 107 ? 6.212 -8.324 10.544 1.00 90.88 107 LEU A O 1
ATOM 851 N N . ILE A 1 108 ? 6.769 -7.608 8.494 1.00 92.00 108 ILE A N 1
ATOM 852 C CA . ILE A 1 108 ? 5.522 -6.853 8.284 1.00 92.00 108 ILE A CA 1
ATOM 853 C C . ILE A 1 108 ? 4.311 -7.796 8.282 1.00 92.00 108 ILE A C 1
ATOM 855 O O . ILE A 1 108 ? 3.289 -7.497 8.897 1.00 92.00 108 ILE A O 1
ATOM 859 N N . VAL A 1 109 ? 4.413 -8.943 7.603 1.00 92.12 109 VAL A N 1
ATOM 860 C CA . VAL A 1 109 ? 3.335 -9.943 7.541 1.00 92.12 109 VAL A CA 1
ATOM 861 C C . VAL A 1 109 ? 3.017 -10.496 8.931 1.00 92.12 109 VAL A C 1
ATOM 863 O O . VAL A 1 109 ? 1.844 -10.623 9.282 1.00 92.12 109 VAL A O 1
ATOM 866 N N . GLU A 1 110 ? 4.037 -10.811 9.728 1.00 91.88 110 GLU A N 1
ATOM 867 C CA . GLU A 1 110 ? 3.873 -11.277 11.110 1.00 91.88 110 GLU A CA 1
ATOM 868 C C . GLU A 1 110 ? 3.210 -10.213 11.986 1.00 91.88 110 GLU A C 1
ATOM 870 O O . GLU A 1 110 ? 2.243 -10.508 12.692 1.00 91.88 110 GLU A O 1
ATOM 875 N N . HIS A 1 111 ? 3.643 -8.959 11.860 1.00 92.06 111 HIS A N 1
ATOM 876 C CA . HIS A 1 111 ? 3.041 -7.849 12.582 1.00 92.06 111 HIS A CA 1
ATOM 877 C C . HIS A 1 111 ? 1.566 -7.640 12.204 1.00 92.06 111 HIS A C 1
ATOM 879 O O . HIS A 1 111 ? 0.717 -7.539 13.087 1.00 92.06 111 HIS A O 1
ATOM 885 N N . ILE A 1 112 ? 1.209 -7.660 10.914 1.00 91.38 112 ILE A N 1
ATOM 886 C CA . ILE A 1 112 ? -0.195 -7.521 10.480 1.00 91.38 112 ILE A CA 1
ATOM 887 C C . ILE A 1 112 ? -1.056 -8.685 11.004 1.00 91.38 112 ILE A C 1
ATOM 889 O O . ILE A 1 112 ? -2.205 -8.479 11.395 1.00 91.38 112 ILE A O 1
ATOM 893 N N . ARG A 1 113 ? -0.504 -9.903 11.075 1.00 90.44 113 ARG A N 1
ATOM 894 C CA . ARG A 1 113 ? -1.199 -11.074 11.639 1.00 90.44 113 ARG A CA 1
ATOM 895 C C . ARG A 1 113 ? -1.430 -10.986 13.147 1.00 90.44 113 ARG A C 1
ATOM 897 O O . ARG A 1 113 ? -2.340 -11.651 13.636 1.00 90.44 113 ARG A O 1
ATOM 904 N N . SER A 1 114 ? -0.646 -10.187 13.868 1.00 90.56 114 SER A N 1
ATOM 905 C CA . SER A 1 114 ? -0.812 -10.002 15.315 1.00 90.56 114 SER A CA 1
ATOM 906 C C . SER A 1 114 ? -2.076 -9.212 15.691 1.00 90.56 114 SER A C 1
ATOM 908 O O . SER A 1 114 ? -2.565 -9.329 16.815 1.00 90.56 114 SER A O 1
ATOM 910 N N . PHE A 1 115 ? -2.651 -8.437 14.761 1.00 88.88 115 PHE A N 1
ATOM 911 C CA . PHE A 1 115 ? -3.852 -7.648 15.034 1.00 88.88 115 PHE A CA 1
ATOM 912 C C . PHE A 1 115 ? -5.113 -8.513 15.129 1.00 88.88 115 PHE A C 1
ATOM 914 O O . PHE A 1 115 ? -5.385 -9.385 14.299 1.00 88.88 115 PHE A O 1
ATOM 921 N N . THR A 1 116 ? -5.956 -8.204 16.117 1.00 79.69 116 THR A N 1
ATOM 922 C CA . THR A 1 116 ? -7.254 -8.865 16.283 1.00 79.69 116 THR A CA 1
ATOM 923 C C . THR A 1 116 ? -8.206 -8.464 15.155 1.00 79.69 116 THR A C 1
ATOM 925 O O . THR A 1 116 ? -8.603 -7.309 15.024 1.00 79.69 116 THR A O 1
ATOM 928 N N . CYS A 1 117 ? -8.585 -9.431 14.320 1.00 82.75 117 CYS A N 1
ATOM 929 C CA . CYS A 1 117 ? -9.507 -9.216 13.208 1.00 82.75 117 CYS A CA 1
ATOM 930 C C . CYS A 1 117 ? -10.872 -9.835 13.530 1.00 82.75 117 CYS A C 1
ATOM 932 O O . CYS A 1 117 ? -10.958 -11.006 13.901 1.00 82.75 117 CYS A O 1
ATOM 934 N N . ARG A 1 118 ? -11.954 -9.075 13.348 1.00 77.62 118 ARG A N 1
ATOM 935 C CA . ARG A 1 118 ? -13.329 -9.575 13.468 1.00 77.62 118 ARG A CA 1
ATOM 936 C C . ARG A 1 118 ? -13.804 -10.136 12.133 1.00 77.62 118 ARG A C 1
ATOM 938 O O . ARG A 1 118 ? -13.622 -9.508 11.092 1.00 77.62 118 ARG A O 1
ATOM 945 N N . ALA A 1 119 ? -14.431 -11.308 12.155 1.00 73.81 119 ALA A N 1
ATOM 946 C CA . ALA A 1 119 ? -15.107 -11.834 10.975 1.00 73.81 119 ALA A CA 1
ATOM 947 C C . ALA A 1 119 ? -16.311 -10.949 10.614 1.00 73.81 119 ALA A C 1
ATOM 949 O O . ALA A 1 119 ? -16.942 -10.354 11.492 1.00 73.81 119 ALA A O 1
ATOM 950 N N . SER A 1 120 ? -16.641 -10.865 9.326 1.00 69.19 120 SER A N 1
ATOM 951 C CA . SER A 1 120 ? -17.875 -10.222 8.879 1.00 69.19 120 SER A CA 1
ATOM 952 C C . SER A 1 120 ? -19.085 -10.921 9.514 1.00 69.19 120 SER A C 1
ATOM 954 O O . SER A 1 120 ? -19.340 -12.087 9.222 1.00 69.19 120 SER A O 1
ATOM 956 N N . HIS A 1 121 ? -19.838 -10.214 10.364 1.00 60.69 121 HIS A N 1
ATOM 957 C CA . HIS A 1 121 ? -21.055 -10.741 11.004 1.00 60.69 121 HIS A CA 1
ATOM 958 C C . HIS A 1 121 ? -22.113 -11.159 9.973 1.00 60.69 121 HIS A C 1
ATOM 960 O O . HIS A 1 121 ? -22.847 -12.124 10.155 1.00 60.69 121 HIS A O 1
ATOM 966 N N . TYR A 1 122 ? -22.153 -10.446 8.851 1.00 58.53 122 TYR A N 1
ATOM 967 C CA . TYR A 1 122 ? -22.960 -10.799 7.700 1.00 58.53 122 TYR A CA 1
ATOM 968 C C . TYR A 1 122 ? -22.026 -11.401 6.661 1.00 58.53 122 TYR A C 1
ATOM 970 O O . TYR A 1 122 ? -21.229 -10.682 6.056 1.00 58.53 122 TYR A O 1
ATOM 978 N N . GLY A 1 123 ? -22.099 -12.717 6.466 1.00 54.78 123 GLY A N 1
ATOM 979 C CA . GLY A 1 123 ? -21.475 -13.372 5.323 1.00 54.78 123 GLY A CA 1
ATOM 980 C C . GLY A 1 123 ? -22.133 -12.865 4.043 1.00 54.78 123 GLY A C 1
ATOM 981 O O . GLY A 1 123 ? -23.079 -13.466 3.542 1.00 54.78 123 GLY A O 1
ATOM 982 N N . ARG A 1 124 ? -21.685 -11.717 3.521 1.00 56.72 124 ARG A N 1
ATOM 983 C CA . ARG A 1 124 ? -22.092 -11.270 2.189 1.00 56.72 124 ARG A CA 1
ATOM 984 C C . ARG A 1 124 ? -21.551 -12.291 1.194 1.00 56.72 124 ARG A C 1
ATOM 986 O O . ARG A 1 124 ? -20.347 -12.533 1.162 1.00 56.72 124 ARG A O 1
ATOM 993 N N . ARG A 1 125 ? -22.435 -12.841 0.352 1.00 57.12 125 ARG A N 1
ATOM 994 C CA . ARG A 1 125 ? -22.089 -13.796 -0.720 1.00 57.12 125 ARG A CA 1
ATOM 995 C C . ARG A 1 125 ? -20.918 -13.333 -1.609 1.00 57.12 125 ARG A C 1
ATOM 997 O O . ARG A 1 125 ? -20.255 -14.178 -2.189 1.00 57.12 125 ARG A O 1
ATOM 1004 N N . GLY A 1 126 ? -20.641 -12.027 -1.679 1.00 59.03 126 GLY A N 1
ATOM 1005 C CA . GLY A 1 126 ? -19.557 -11.441 -2.476 1.00 59.03 126 GLY A CA 1
ATOM 1006 C C . GLY A 1 126 ? -18.191 -11.267 -1.794 1.00 59.03 126 GLY A C 1
ATOM 1007 O O . GLY A 1 126 ? -17.290 -10.751 -2.441 1.00 59.03 126 GLY A O 1
ATOM 1008 N N . ALA A 1 127 ? -18.001 -11.640 -0.521 1.00 60.75 127 ALA A N 1
ATOM 1009 C CA . ALA A 1 127 ? -16.694 -11.493 0.143 1.00 60.75 127 ALA A CA 1
ATOM 1010 C C . ALA A 1 127 ? -16.419 -12.596 1.188 1.00 60.75 127 ALA A C 1
ATOM 1012 O O . ALA A 1 127 ? -16.323 -12.309 2.388 1.00 60.75 127 ALA A O 1
ATOM 1013 N N . PRO A 1 128 ? -16.300 -13.871 0.770 1.00 68.12 128 PRO A N 1
ATOM 1014 C CA . PRO A 1 128 ? -15.964 -14.956 1.683 1.00 68.12 128 PRO A CA 1
ATOM 1015 C C . PRO A 1 128 ? -14.578 -14.723 2.305 1.00 68.12 128 PRO A C 1
ATOM 1017 O O . PRO A 1 128 ? -13.586 -14.526 1.608 1.00 68.12 128 PRO A O 1
ATOM 1020 N N . GLY A 1 129 ? -14.507 -14.728 3.638 1.00 74.06 129 GLY A N 1
ATOM 1021 C CA . GLY A 1 129 ? -13.243 -14.635 4.375 1.00 74.06 129 GLY A CA 1
ATOM 1022 C C . GLY A 1 129 ? -12.674 -13.225 4.573 1.00 74.06 129 GLY A C 1
ATOM 1023 O O . GLY A 1 129 ? -11.593 -13.110 5.150 1.00 74.06 129 GLY A O 1
ATOM 1024 N N . HIS A 1 130 ? -13.379 -12.163 4.163 1.00 80.12 130 HIS A N 1
ATOM 1025 C CA . HIS A 1 130 ? -12.973 -10.792 4.481 1.00 80.12 130 HIS A CA 1
ATOM 1026 C C . HIS A 1 130 ? -13.078 -10.551 5.996 1.00 80.12 130 HIS A C 1
ATOM 1028 O O . HIS A 1 130 ? -14.132 -10.759 6.607 1.00 80.12 130 HIS A O 1
ATOM 1034 N N . LYS A 1 131 ? -11.992 -10.076 6.615 1.00 86.69 131 LYS A N 1
ATOM 1035 C CA . LYS A 1 131 ? -11.970 -9.737 8.047 1.00 86.69 131 LYS A CA 1
ATOM 1036 C C . LYS A 1 131 ? -11.775 -8.240 8.251 1.00 86.69 131 LYS A C 1
ATOM 1038 O O . LYS A 1 131 ? -11.212 -7.550 7.405 1.00 86.69 131 LYS A O 1
ATOM 1043 N N . TYR A 1 132 ? -12.268 -7.748 9.378 1.00 87.25 132 TYR A N 1
ATOM 1044 C CA . TYR A 1 132 ? -12.253 -6.335 9.717 1.00 87.25 132 TYR A CA 1
ATOM 1045 C C . TYR A 1 132 ? -11.353 -6.064 10.916 1.00 87.25 132 TYR A C 1
ATOM 1047 O O . TYR A 1 132 ? -11.525 -6.653 11.986 1.00 87.25 132 TYR A O 1
ATOM 1055 N N . ILE A 1 133 ? -10.416 -5.145 10.730 1.00 90.31 133 ILE A N 1
ATOM 1056 C CA . ILE A 1 133 ? -9.627 -4.534 11.798 1.00 90.31 133 ILE A CA 1
ATOM 1057 C C . ILE A 1 133 ? -10.526 -3.515 12.526 1.00 90.31 133 ILE A C 1
ATOM 1059 O O . ILE A 1 133 ? -11.397 -2.920 11.885 1.00 90.31 133 ILE A O 1
ATOM 1063 N N . PRO A 1 134 ? -10.380 -3.308 13.849 1.00 85.69 134 PRO A N 1
ATOM 1064 C CA . PRO A 1 134 ? -11.112 -2.273 14.578 1.00 85.69 134 PRO A CA 1
ATOM 1065 C C . PRO A 1 134 ? -11.026 -0.892 13.913 1.00 85.69 134 PRO A C 1
ATOM 1067 O O . PRO A 1 134 ? -9.987 -0.527 13.367 1.00 85.69 134 PRO A O 1
ATOM 1070 N N . SER A 1 135 ? -12.102 -0.109 14.016 1.00 85.25 135 SER A N 1
ATOM 1071 C CA . SER A 1 135 ? -12.218 1.239 13.432 1.00 85.25 135 SER A CA 1
ATOM 1072 C C . SER A 1 135 ? -11.194 2.245 13.963 1.00 85.25 135 SER A C 1
ATOM 1074 O O . SER A 1 135 ? -10.937 3.264 13.331 1.00 85.25 135 SER A O 1
ATOM 1076 N N . ASP A 1 136 ? -10.626 1.979 15.139 1.00 83.88 136 ASP A N 1
ATOM 1077 C CA . ASP A 1 136 ? -9.710 2.896 15.826 1.00 83.88 136 ASP A CA 1
ATOM 1078 C C . ASP A 1 136 ? -8.300 2.888 15.206 1.00 83.88 136 ASP A C 1
ATOM 1080 O O . ASP A 1 136 ? -7.507 3.823 15.402 1.00 83.88 136 ASP A O 1
ATOM 1084 N N . LEU A 1 137 ? -8.000 1.832 14.443 1.00 88.56 137 LEU A N 1
ATOM 1085 C CA . LEU A 1 137 ? -6.744 1.623 13.740 1.00 88.56 137 LEU A CA 1
ATOM 1086 C C . LEU A 1 137 ? -6.888 2.027 12.272 1.00 88.56 137 LEU A C 1
ATOM 1088 O O . LEU A 1 137 ? -7.924 1.835 11.646 1.00 88.56 137 LEU A O 1
ATOM 1092 N N . ASN A 1 138 ? -5.809 2.561 11.715 1.00 91.50 138 ASN A N 1
ATOM 1093 C CA . ASN A 1 138 ? -5.653 2.799 10.286 1.00 91.50 138 ASN A CA 1
ATOM 1094 C C . ASN A 1 138 ? -4.265 2.283 9.862 1.00 91.50 138 ASN A C 1
ATOM 1096 O O . ASN A 1 138 ? -3.424 2.010 10.722 1.00 91.50 138 ASN A O 1
ATOM 1100 N N . VAL A 1 139 ? -4.006 2.142 8.556 1.00 92.19 139 VAL A N 1
ATOM 1101 C CA . VAL A 1 139 ? -2.720 1.586 8.077 1.00 92.19 139 VAL A CA 1
ATOM 1102 C C . VAL A 1 139 ? -1.528 2.418 8.562 1.00 92.19 139 VAL A C 1
ATOM 1104 O O . VAL A 1 139 ? -0.476 1.862 8.856 1.00 92.19 139 VAL A O 1
ATOM 1107 N N . HIS A 1 140 ? -1.699 3.736 8.694 1.00 92.50 140 HIS A N 1
ATOM 1108 C CA . HIS A 1 140 ? -0.656 4.637 9.181 1.00 92.50 140 HIS A CA 1
ATOM 1109 C C . HIS A 1 140 ? -0.291 4.364 10.646 1.00 92.50 140 HIS A C 1
ATOM 1111 O O . HIS A 1 140 ? 0.856 4.063 10.934 1.00 92.50 140 HIS A O 1
ATOM 1117 N N . LYS A 1 141 ? -1.272 4.321 11.551 1.00 91.62 141 LYS A N 1
ATOM 1118 C CA . LYS A 1 141 ? -1.111 3.945 12.963 1.00 91.62 141 LYS A CA 1
ATOM 1119 C C . LYS A 1 141 ? -0.547 2.539 13.114 1.00 91.62 141 LYS A C 1
ATOM 1121 O O . LYS A 1 141 ? 0.267 2.284 13.988 1.00 91.62 141 LYS A O 1
ATOM 1126 N N . MET A 1 142 ? -0.980 1.599 12.272 1.00 92.38 142 MET A N 1
ATOM 1127 C CA . MET A 1 142 ? -0.412 0.250 12.269 1.00 92.38 142 MET A CA 1
ATOM 1128 C C . MET A 1 142 ? 1.072 0.264 11.882 1.00 92.38 142 MET A C 1
ATOM 1130 O O . MET A 1 142 ? 1.847 -0.530 12.407 1.00 92.38 142 MET A O 1
ATOM 1134 N N . HIS A 1 143 ? 1.478 1.151 10.977 1.00 92.75 143 HIS A N 1
ATOM 1135 C CA . HIS A 1 143 ? 2.877 1.345 10.611 1.00 92.75 143 HIS A CA 1
ATOM 1136 C C . HIS A 1 143 ? 3.664 2.072 11.716 1.00 92.75 143 HIS A C 1
ATOM 1138 O O . HIS A 1 143 ? 4.737 1.599 12.071 1.00 92.75 143 HIS A O 1
ATOM 1144 N N . GLU A 1 144 ? 3.102 3.096 12.364 1.00 91.69 144 GLU A N 1
ATOM 1145 C CA . GLU A 1 144 ? 3.701 3.748 13.545 1.00 91.69 144 GLU A CA 1
ATOM 1146 C C . GLU A 1 144 ? 3.953 2.745 14.685 1.00 91.69 144 GLU A C 1
ATOM 1148 O O . GLU A 1 144 ? 5.031 2.715 15.279 1.00 91.69 144 GLU A O 1
ATOM 1153 N N . LEU A 1 145 ? 2.981 1.867 14.965 1.00 90.62 145 LEU A N 1
ATOM 1154 C CA . LEU A 1 145 ? 3.123 0.797 15.959 1.00 90.62 145 LEU A CA 1
ATOM 1155 C C . LEU A 1 145 ? 4.219 -0.205 15.578 1.00 90.62 145 LEU A C 1
ATOM 1157 O O . LEU A 1 145 ? 4.922 -0.704 16.455 1.00 90.62 145 LEU A O 1
ATOM 1161 N N . PHE A 1 146 ? 4.376 -0.484 14.283 1.00 90.62 146 PHE A N 1
ATOM 1162 C CA . PHE A 1 146 ? 5.429 -1.361 13.777 1.00 90.62 146 PHE A CA 1
ATOM 1163 C C . PHE A 1 146 ? 6.819 -0.736 13.944 1.00 90.62 146 PHE A C 1
ATOM 1165 O O . PHE A 1 146 ? 7.756 -1.416 14.360 1.00 90.62 146 PHE A O 1
ATOM 1172 N N . GLU A 1 147 ? 6.953 0.561 13.661 1.00 89.56 147 GLU A N 1
ATOM 1173 C CA . GLU A 1 147 ? 8.202 1.301 13.864 1.00 89.56 147 GLU A CA 1
ATOM 1174 C C . GLU A 1 147 ? 8.575 1.375 15.350 1.00 89.56 147 GLU A C 1
ATOM 1176 O O . GLU A 1 147 ? 9.734 1.153 15.707 1.00 89.56 147 GLU A O 1
ATOM 1181 N N . ALA A 1 148 ? 7.588 1.586 16.228 1.00 87.44 148 ALA A N 1
ATOM 1182 C CA . ALA A 1 148 ? 7.784 1.613 17.677 1.00 87.44 148 ALA A CA 1
ATOM 1183 C C . ALA A 1 148 ? 8.264 0.266 18.260 1.00 87.44 148 ALA A C 1
ATOM 1185 O O . ALA A 1 148 ? 8.919 0.245 19.301 1.00 87.44 148 ALA A O 1
ATOM 1186 N N . GLN A 1 149 ? 7.987 -0.859 17.591 1.00 82.94 149 GLN A N 1
ATOM 1187 C CA . GLN A 1 149 ? 8.418 -2.207 17.996 1.00 82.94 149 GLN A CA 1
ATOM 1188 C C . GLN A 1 149 ? 9.848 -2.569 17.530 1.00 82.94 149 GLN A C 1
ATOM 1190 O O . GLN A 1 149 ? 10.225 -3.738 17.540 1.00 82.94 149 GLN A O 1
ATOM 1195 N N . ASN A 1 150 ? 10.679 -1.577 17.178 1.00 66.25 150 ASN A N 1
ATOM 1196 C CA . ASN A 1 150 ? 12.083 -1.732 16.754 1.00 66.25 150 ASN A CA 1
ATOM 1197 C C . ASN A 1 150 ? 12.295 -2.474 15.420 1.00 66.25 150 ASN A C 1
ATOM 1199 O O . ASN A 1 150 ? 13.341 -3.090 15.188 1.00 66.25 150 A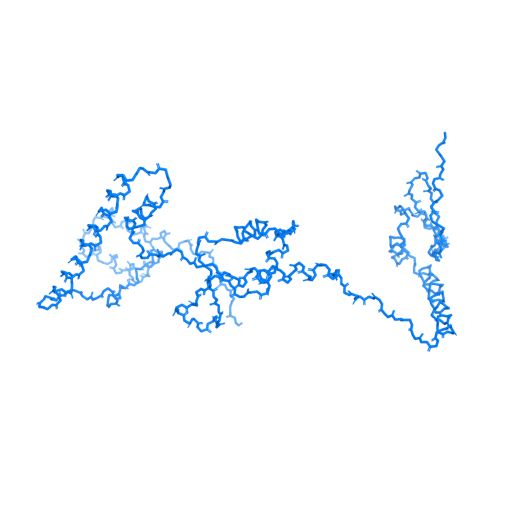SN A O 1
ATOM 1203 N N . HIS A 1 151 ? 11.355 -2.357 14.481 1.00 63.06 151 HIS A N 1
ATOM 1204 C CA . HIS A 1 151 ? 11.581 -2.798 13.107 1.00 63.06 151 HIS A CA 1
ATOM 1205 C C . HIS A 1 151 ? 12.134 -1.649 12.264 1.00 63.06 151 HIS A C 1
ATOM 1207 O O . HIS A 1 151 ? 11.406 -0.756 11.840 1.00 63.06 151 HIS A O 1
ATOM 1213 N N . ALA A 1 152 ? 13.453 -1.697 12.048 1.00 63.09 152 ALA A N 1
ATOM 1214 C CA . ALA A 1 152 ? 14.250 -0.785 11.231 1.00 63.09 152 ALA A CA 1
ATOM 1215 C C . ALA A 1 152 ? 13.447 -0.085 10.124 1.00 63.09 152 ALA A C 1
ATOM 1217 O O . ALA A 1 152 ? 12.970 -0.763 9.212 1.00 63.09 152 ALA A O 1
ATOM 1218 N N . GLN A 1 153 ? 13.343 1.246 10.236 1.00 69.19 153 GLN A N 1
ATOM 1219 C CA . GLN A 1 153 ? 12.967 2.258 9.235 1.00 69.19 153 GLN A CA 1
ATOM 1220 C C . GLN A 1 153 ? 12.343 1.688 7.950 1.00 69.19 153 GLN A C 1
ATOM 1222 O O . GLN A 1 153 ? 12.877 1.793 6.843 1.00 69.19 153 GLN A O 1
ATOM 1227 N N . THR A 1 154 ? 11.221 0.992 8.106 1.00 78.81 154 THR A N 1
ATOM 1228 C CA . THR A 1 154 ? 10.536 0.357 6.990 1.00 78.81 154 THR A CA 1
ATOM 1229 C C . THR A 1 154 ? 9.651 1.415 6.379 1.00 78.81 154 THR A C 1
ATOM 1231 O O . THR A 1 154 ? 8.798 1.963 7.060 1.00 78.81 154 THR A O 1
ATOM 1234 N N . SER A 1 155 ? 9.838 1.718 5.095 1.00 88.56 155 SER A N 1
ATOM 1235 C CA . SER A 1 155 ? 9.019 2.738 4.440 1.00 88.56 155 SER A CA 1
ATOM 1236 C C . SER A 1 155 ? 7.530 2.385 4.526 1.00 88.56 155 SER A C 1
ATOM 1238 O O . SER A 1 155 ? 7.158 1.246 4.219 1.00 88.56 155 SER A O 1
ATOM 1240 N N . TYR A 1 156 ? 6.687 3.375 4.826 1.00 92.00 156 TYR A N 1
ATOM 1241 C CA . TYR A 1 156 ? 5.227 3.240 4.793 1.00 92.00 156 TYR A CA 1
ATOM 1242 C C . TYR A 1 156 ? 4.736 2.608 3.482 1.00 92.00 156 TYR A C 1
ATOM 1244 O O . TYR A 1 156 ? 3.880 1.731 3.494 1.00 92.00 156 TYR A O 1
ATOM 1252 N N . SER A 1 157 ? 5.335 2.979 2.346 1.00 93.12 157 SER A N 1
ATOM 1253 C CA . SER A 1 157 ? 4.987 2.435 1.028 1.00 93.12 157 SER A CA 1
ATOM 1254 C C . SER A 1 157 ? 5.142 0.915 0.950 1.00 93.12 157 SER A C 1
ATOM 1256 O O . SER A 1 157 ? 4.279 0.237 0.393 1.00 93.12 157 SER A O 1
ATOM 1258 N N . LEU A 1 158 ? 6.216 0.364 1.530 1.00 90.94 158 LEU A N 1
ATOM 1259 C CA . LEU A 1 158 ? 6.416 -1.085 1.600 1.00 90.94 158 LEU A CA 1
ATOM 1260 C C . LEU A 1 158 ? 5.348 -1.721 2.494 1.00 90.94 158 LEU A C 1
ATOM 1262 O O . LEU A 1 158 ? 4.697 -2.672 2.066 1.00 90.94 158 LEU A O 1
ATOM 1266 N N . TYR A 1 159 ? 5.117 -1.156 3.681 1.00 93.38 159 TYR A N 1
ATOM 1267 C CA . TYR A 1 159 ? 4.109 -1.639 4.626 1.00 93.38 159 TYR A CA 1
ATOM 1268 C C . TYR A 1 159 ? 2.703 -1.663 4.010 1.00 93.38 159 TYR A C 1
ATOM 1270 O O . TYR A 1 159 ? 2.029 -2.692 4.016 1.00 93.38 159 TYR A O 1
ATOM 1278 N N . TYR A 1 160 ? 2.288 -0.555 3.395 1.00 93.69 160 TYR A N 1
ATOM 1279 C CA . TYR A 1 160 ? 1.006 -0.423 2.711 1.00 93.69 160 TYR A CA 1
ATOM 1280 C C . TYR A 1 160 ? 0.880 -1.408 1.545 1.00 93.69 160 TYR A C 1
ATOM 1282 O O . TYR A 1 160 ? -0.170 -2.020 1.362 1.00 93.69 160 TYR A O 1
ATOM 1290 N N . SER A 1 161 ? 1.954 -1.610 0.771 1.00 93.38 161 SER A N 1
ATOM 1291 C CA . SER A 1 161 ? 1.938 -2.562 -0.345 1.00 93.38 161 SER A CA 1
ATOM 1292 C C . SER A 1 161 ? 1.729 -4.005 0.115 1.00 93.38 161 SER A C 1
ATOM 1294 O O . SER A 1 161 ? 1.006 -4.745 -0.547 1.00 93.38 161 SER A O 1
ATOM 1296 N N . VAL A 1 162 ? 2.315 -4.385 1.254 1.00 92.88 162 VAL A N 1
ATOM 1297 C CA . VAL A 1 162 ? 2.124 -5.700 1.878 1.00 92.88 162 VAL A CA 1
ATOM 1298 C C . VAL A 1 162 ? 0.695 -5.820 2.395 1.00 92.88 162 VAL A C 1
ATOM 1300 O O . VAL A 1 162 ? 0.009 -6.780 2.065 1.00 92.88 162 VAL A O 1
ATOM 1303 N N . PHE A 1 163 ? 0.203 -4.812 3.120 1.00 92.88 163 PHE A N 1
ATOM 1304 C CA . PHE A 1 163 ? -1.171 -4.784 3.621 1.00 92.88 163 PHE A CA 1
ATOM 1305 C C . PHE A 1 163 ? -2.208 -4.923 2.495 1.00 92.88 163 PHE A C 1
ATOM 1307 O O . PHE A 1 163 ? -3.093 -5.764 2.575 1.00 92.88 163 PHE A O 1
ATOM 1314 N N . SER A 1 164 ? -2.080 -4.134 1.427 1.00 90.94 164 SER A N 1
ATOM 1315 C CA . SER A 1 164 ? -3.075 -4.083 0.351 1.00 90.94 164 SER A CA 1
ATOM 1316 C C . SER A 1 164 ? -3.042 -5.295 -0.582 1.00 90.94 164 SER A C 1
ATOM 1318 O O . SER A 1 164 ? -4.085 -5.650 -1.125 1.00 90.94 164 SER A O 1
ATOM 1320 N N . LYS A 1 165 ? -1.870 -5.902 -0.818 1.00 90.44 165 LYS A N 1
ATOM 1321 C CA . LYS A 1 165 ? -1.728 -7.012 -1.778 1.00 90.44 165 LYS A CA 1
ATOM 1322 C C . LYS A 1 165 ? -1.831 -8.387 -1.130 1.00 90.44 165 LYS A C 1
ATOM 1324 O O . LYS A 1 165 ? -2.360 -9.301 -1.754 1.00 90.44 165 LYS A O 1
ATOM 1329 N N . ASP A 1 166 ? -1.312 -8.540 0.087 1.00 88.06 166 ASP A N 1
ATOM 1330 C CA . ASP A 1 166 ? -1.177 -9.854 0.722 1.00 88.06 166 ASP A CA 1
ATOM 1331 C C . ASP A 1 166 ? -2.357 -10.190 1.645 1.00 88.06 166 ASP A C 1
ATOM 1333 O O . ASP A 1 166 ? -2.537 -11.353 2.013 1.00 88.06 166 ASP A O 1
ATOM 1337 N N . PHE A 1 167 ? -3.168 -9.196 2.022 1.00 88.06 167 PHE A N 1
ATOM 1338 C CA . PHE A 1 167 ? -4.258 -9.361 2.978 1.00 88.06 167 PHE A CA 1
ATOM 1339 C C . PHE A 1 167 ? -5.600 -8.875 2.424 1.00 88.06 167 PHE A C 1
ATOM 1341 O O . PHE A 1 167 ? -5.727 -7.763 1.925 1.00 88.06 167 PHE A O 1
ATOM 1348 N N . ASN A 1 168 ? -6.641 -9.693 2.602 1.00 87.88 168 ASN A N 1
ATOM 1349 C CA . ASN A 1 168 ? -8.036 -9.309 2.368 1.00 87.88 168 ASN A CA 1
ATOM 1350 C C . ASN A 1 168 ? -8.654 -8.751 3.665 1.00 87.88 168 ASN A C 1
ATOM 1352 O O . ASN A 1 168 ? -9.544 -9.360 4.272 1.00 87.88 168 ASN A O 1
ATOM 1356 N N . LEU A 1 169 ? -8.077 -7.649 4.152 1.00 88.06 169 LEU A N 1
ATOM 1357 C CA . LEU A 1 169 ? -8.473 -6.971 5.384 1.00 88.06 169 LEU A CA 1
ATOM 1358 C C . LEU A 1 169 ? -9.034 -5.590 5.065 1.00 88.06 169 LEU A C 1
ATOM 1360 O O . LEU A 1 169 ? -8.467 -4.841 4.275 1.00 88.06 169 LEU A O 1
ATOM 1364 N N . GLY A 1 170 ? -10.115 -5.234 5.746 1.00 85.88 170 GLY A N 1
ATOM 1365 C CA . GLY A 1 170 ? -10.663 -3.882 5.725 1.00 85.88 170 GLY A CA 1
ATOM 1366 C C . GLY A 1 170 ? -10.753 -3.305 7.127 1.00 85.88 170 GLY A C 1
ATOM 1367 O O . GLY A 1 170 ? -10.584 -4.009 8.124 1.00 85.88 170 GLY A O 1
ATOM 1368 N N . PHE A 1 171 ? -11.057 -2.018 7.213 1.00 88.69 171 PHE A N 1
ATOM 1369 C CA . PHE A 1 171 ? -11.340 -1.364 8.485 1.00 88.69 171 PHE A CA 1
ATOM 1370 C C . PHE A 1 171 ? -12.832 -1.459 8.783 1.00 88.69 171 PHE A C 1
ATOM 1372 O O . PHE A 1 171 ? -13.671 -1.266 7.903 1.00 88.69 171 PHE A O 1
ATOM 1379 N N . GLY A 1 172 ? -13.163 -1.838 10.013 1.00 80.19 172 GLY A N 1
ATOM 1380 C CA . GLY A 1 172 ? -14.538 -1.874 10.483 1.00 80.19 172 GLY A CA 1
ATOM 1381 C C . GLY A 1 172 ? -15.122 -0.468 10.561 1.00 80.19 172 GLY A C 1
ATOM 1382 O O . GLY A 1 172 ? -14.405 0.510 10.768 1.00 80.19 172 GLY A O 1
ATOM 1383 N N . HIS A 1 173 ? -16.440 -0.373 10.427 1.00 71.75 173 HIS A N 1
ATOM 1384 C CA . HIS A 1 173 ? -17.135 0.877 10.698 1.00 71.75 173 HIS A CA 1
ATOM 1385 C C . HIS A 1 173 ? -17.251 1.109 12.211 1.00 71.75 173 HIS A C 1
ATOM 1387 O O . HIS A 1 173 ? -17.406 0.139 12.965 1.00 71.75 173 HIS A O 1
ATOM 1393 N N . PRO A 1 174 ? -17.216 2.376 12.662 1.00 70.44 174 PRO A N 1
ATOM 1394 C CA . PRO A 1 174 ? -17.644 2.723 14.009 1.00 70.44 174 PRO A CA 1
ATOM 1395 C C . PRO A 1 174 ? -19.046 2.162 14.269 1.00 70.44 174 PRO A C 1
ATOM 1397 O O . PRO A 1 174 ? -19.879 2.119 13.362 1.00 70.44 174 PRO A O 1
ATOM 1400 N N . ALA A 1 175 ? -19.314 1.716 15.495 1.00 65.94 175 ALA A N 1
ATOM 1401 C CA . ALA A 1 175 ? -20.625 1.180 15.847 1.00 65.94 175 ALA A CA 1
ATOM 1402 C C . ALA A 1 175 ? -21.704 2.266 15.679 1.00 65.94 175 ALA A C 1
ATOM 1404 O O . ALA A 1 175 ? -21.707 3.250 16.416 1.00 65.94 175 ALA A O 1
ATOM 1405 N N . THR A 1 176 ? -22.608 2.079 14.715 1.00 60.72 176 THR A N 1
ATOM 1406 C CA . THR A 1 176 ? -23.681 3.030 14.377 1.00 60.72 176 THR A CA 1
ATOM 1407 C C . THR A 1 176 ? -24.754 3.123 15.461 1.00 60.72 176 THR A C 1
ATOM 1409 O O . THR A 1 176 ? -25.300 4.198 15.671 1.00 60.72 176 THR A O 1
ATOM 1412 N N . ASP A 1 177 ? -24.978 2.044 16.217 1.00 66.00 177 ASP A N 1
ATOM 1413 C CA . ASP A 1 177 ? -25.964 1.981 17.310 1.00 66.00 177 ASP A CA 1
ATOM 1414 C C . ASP A 1 177 ? -25.325 2.160 18.699 1.00 66.00 177 ASP A C 1
ATOM 1416 O O . ASP A 1 177 ? -25.788 1.623 19.710 1.00 66.00 177 ASP A O 1
ATOM 1420 N N . ALA A 1 178 ? -24.207 2.884 18.777 1.00 69.31 178 ALA A N 1
ATOM 1421 C CA . ALA A 1 178 ? -23.608 3.222 20.059 1.00 69.31 178 ALA A CA 1
ATOM 1422 C C . ALA A 1 178 ? -24.306 4.448 20.658 1.00 69.31 178 ALA A C 1
ATOM 1424 O O . ALA A 1 178 ? -24.290 5.534 20.085 1.00 69.31 178 ALA A O 1
ATOM 1425 N N . CYS A 1 179 ? -24.875 4.298 21.856 1.00 85.44 179 CYS A N 1
ATOM 1426 C CA . CYS A 1 179 ? -25.372 5.444 22.608 1.00 85.44 179 CYS A CA 1
ATOM 1427 C C . CYS A 1 179 ? -24.236 6.461 22.840 1.00 85.44 179 CYS A C 1
ATOM 1429 O O . CYS A 1 179 ? -23.184 6.120 23.393 1.00 85.44 179 CYS A O 1
ATOM 1431 N N . SER A 1 180 ? -24.462 7.711 22.432 1.00 85.81 180 SER A N 1
ATOM 1432 C CA . SER A 1 180 ? -23.487 8.803 22.517 1.00 85.81 180 SER A CA 1
ATOM 1433 C C . SER A 1 180 ? -23.054 9.085 23.957 1.00 85.81 180 SER A C 1
ATOM 1435 O O . SER A 1 180 ? -21.867 9.280 24.214 1.00 85.81 180 SER A O 1
ATOM 1437 N N . ASP A 1 181 ? -23.978 9.021 24.914 1.00 87.31 181 ASP A N 1
ATOM 1438 C CA . ASP A 1 181 ? -23.670 9.213 26.333 1.00 87.31 181 ASP A CA 1
ATOM 1439 C C . ASP A 1 181 ? -22.821 8.062 26.883 1.00 87.31 181 ASP A C 1
ATOM 1441 O O . ASP A 1 181 ? -21.805 8.296 27.537 1.00 87.31 181 ASP A O 1
ATOM 1445 N N . CYS A 1 182 ? -23.147 6.812 26.530 1.00 87.44 182 CYS A N 1
ATOM 1446 C CA . CYS A 1 182 ? -22.310 5.657 26.867 1.00 87.44 182 CYS A CA 1
ATOM 1447 C C . CYS A 1 182 ? -20.870 5.808 26.352 1.00 87.44 182 CYS A C 1
ATOM 1449 O O . CYS A 1 182 ? -19.930 5.411 27.044 1.00 87.44 182 CYS A O 1
ATOM 1451 N N . ALA A 1 183 ? -20.691 6.341 25.140 1.00 86.81 183 ALA A N 1
ATOM 1452 C CA . ALA A 1 183 ? -19.371 6.592 24.570 1.00 86.81 183 ALA A CA 1
ATOM 1453 C C . ALA A 1 183 ? -18.628 7.696 25.340 1.00 86.81 183 ALA A C 1
ATOM 1455 O O . ALA A 1 183 ? -17.488 7.480 25.752 1.00 86.81 183 ALA A O 1
ATOM 1456 N N . LYS A 1 184 ? -19.292 8.829 25.614 1.00 90.19 184 LYS A N 1
ATOM 1457 C CA . LYS A 1 184 ? -18.730 9.949 26.391 1.00 90.19 184 LYS A CA 1
ATOM 1458 C C . LYS A 1 184 ? -18.231 9.498 27.761 1.00 90.19 184 LYS A C 1
ATOM 1460 O O . LYS A 1 184 ? -17.077 9.753 28.100 1.00 90.19 184 LYS A O 1
ATOM 1465 N N . TYR A 1 185 ? -19.054 8.768 28.516 1.00 91.94 185 TYR A N 1
ATOM 1466 C CA . TYR A 1 185 ? -18.672 8.294 29.845 1.00 91.94 185 TYR A CA 1
ATOM 1467 C C . TYR A 1 185 ? -17.448 7.372 29.805 1.00 91.94 185 TYR A C 1
ATOM 1469 O O . TYR A 1 185 ? -16.516 7.542 30.586 1.00 91.94 185 TYR A O 1
ATOM 1477 N N . LYS A 1 186 ? -17.394 6.425 28.856 1.00 87.94 186 LYS A N 1
ATOM 1478 C CA . LYS A 1 186 ? -16.237 5.522 28.707 1.00 87.94 186 LYS A CA 1
ATOM 1479 C C . LYS A 1 186 ? -14.940 6.263 28.386 1.00 87.94 186 LYS A C 1
ATOM 1481 O O . LYS A 1 186 ? -13.886 5.827 28.842 1.00 87.94 186 LYS A O 1
ATOM 1486 N N . ILE A 1 187 ? -15.015 7.339 27.601 1.00 88.81 187 ILE A N 1
ATOM 1487 C CA . ILE A 1 187 ? -13.856 8.180 27.282 1.00 88.81 187 ILE A CA 1
ATOM 1488 C C . ILE A 1 187 ? -13.376 8.894 28.549 1.00 88.81 187 ILE A C 1
ATOM 1490 O O . ILE A 1 187 ? -12.212 8.746 28.907 1.00 88.81 187 ILE A O 1
ATOM 1494 N N . ARG A 1 188 ? -14.272 9.575 29.279 1.00 88.94 188 ARG A N 1
ATOM 1495 C CA . ARG A 1 188 ? -13.907 10.318 30.502 1.00 88.94 188 ARG A CA 1
ATOM 1496 C C . ARG A 1 188 ? -13.353 9.421 31.610 1.00 88.94 188 ARG A C 1
ATOM 1498 O O . ARG A 1 188 ? -12.399 9.799 32.275 1.00 88.94 188 ARG A O 1
ATOM 1505 N N . ILE A 1 189 ? -13.896 8.213 31.779 1.00 90.94 189 ILE A N 1
ATOM 1506 C CA . ILE A 1 189 ? -13.402 7.244 32.777 1.00 90.94 189 ILE A CA 1
ATOM 1507 C C . ILE A 1 189 ? -11.959 6.802 32.473 1.00 90.94 189 ILE A C 1
ATOM 1509 O O . ILE A 1 189 ? -11.188 6.538 33.394 1.00 90.94 189 ILE A O 1
ATOM 1513 N N . ARG A 1 190 ? -11.585 6.710 31.189 1.00 86.69 190 ARG A N 1
ATOM 1514 C CA . ARG A 1 190 ? -10.243 6.292 30.748 1.00 86.69 190 ARG A CA 1
ATOM 1515 C C . ARG A 1 190 ? -9.235 7.435 30.671 1.00 86.69 190 ARG A C 1
ATOM 1517 O O . ARG A 1 190 ? -8.060 7.164 30.441 1.00 86.69 190 ARG A O 1
ATOM 1524 N N . ASP A 1 191 ? -9.672 8.677 30.836 1.00 89.81 191 ASP A N 1
ATOM 1525 C CA . ASP A 1 191 ? -8.797 9.838 30.737 1.00 89.81 191 ASP A CA 1
ATOM 1526 C C . ASP A 1 191 ? -7.786 9.846 31.904 1.00 89.81 191 ASP A C 1
ATOM 1528 O O . ASP A 1 191 ? -8.184 9.820 33.077 1.00 89.81 191 ASP A O 1
ATOM 1532 N N . PRO A 1 192 ? -6.471 9.844 31.629 1.00 87.44 192 PRO A N 1
ATOM 1533 C CA . PRO A 1 192 ? -5.453 9.860 32.674 1.00 87.44 192 PRO A CA 1
ATOM 1534 C C . PRO A 1 192 ? -5.431 11.169 33.476 1.00 87.44 192 PRO A C 1
ATOM 1536 O O . PRO A 1 192 ? -4.953 11.147 34.606 1.00 87.44 192 PRO A O 1
ATOM 1539 N N . ASN A 1 193 ? -5.979 12.267 32.947 1.00 88.62 193 ASN A N 1
ATOM 1540 C CA . ASN A 1 193 ? -5.888 13.595 33.561 1.00 88.62 193 ASN A CA 1
ATOM 1541 C C . ASN A 1 193 ? -6.985 13.889 34.595 1.00 88.62 193 ASN A C 1
ATOM 1543 O O . ASN A 1 193 ? -6.873 14.873 35.323 1.00 88.62 193 ASN A O 1
ATOM 1547 N N . LEU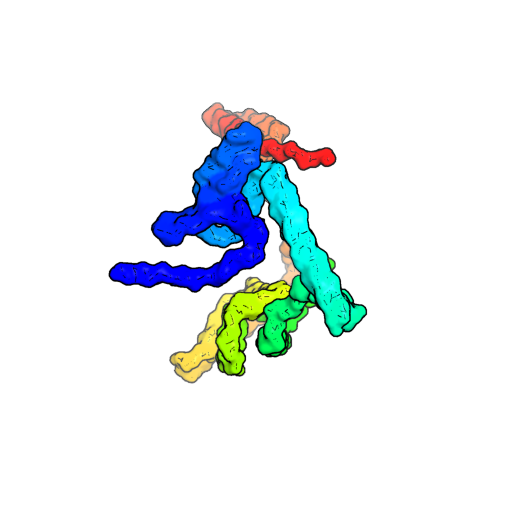 A 1 194 ? -8.043 13.071 34.672 1.00 85.94 194 LEU A N 1
ATOM 1548 C CA . LEU A 1 194 ? -9.106 13.267 35.662 1.00 85.94 194 LEU A CA 1
ATOM 1549 C C . LEU A 1 194 ? -8.726 12.717 37.037 1.00 85.94 194 LEU A C 1
ATOM 1551 O O . LEU A 1 194 ? -8.116 11.647 37.161 1.00 85.94 194 LEU A O 1
ATOM 1555 N N . THR A 1 195 ? -9.179 13.425 38.071 1.00 90.19 195 THR A N 1
ATOM 1556 C CA . THR A 1 195 ? -9.036 12.997 39.462 1.00 90.19 195 THR A CA 1
ATOM 1557 C C . THR A 1 195 ? -9.860 11.737 39.737 1.00 90.19 195 THR A C 1
ATOM 1559 O O . THR A 1 195 ? -10.867 11.448 39.085 1.00 90.19 195 THR A O 1
ATOM 1562 N N . GLU A 1 196 ? -9.441 10.963 40.736 1.00 88.38 196 GLU A N 1
ATOM 1563 C CA . GLU A 1 196 ? -10.120 9.723 41.127 1.00 88.38 196 GLU A CA 1
ATOM 1564 C C . GLU A 1 196 ? -11.586 9.965 41.539 1.00 88.38 196 GLU A C 1
ATOM 1566 O O . GLU A 1 196 ? -12.468 9.150 41.266 1.00 88.38 196 GLU A O 1
ATOM 1571 N N . THR A 1 197 ? -11.878 11.114 42.151 1.00 90.44 197 THR A N 1
ATOM 1572 C CA . THR A 1 197 ? -13.238 11.525 42.524 1.00 90.44 197 THR A CA 1
ATOM 1573 C C . THR A 1 197 ? -14.111 11.768 41.297 1.00 90.44 197 THR A C 1
ATOM 1575 O O . THR A 1 197 ? -15.223 11.244 41.227 1.00 90.44 197 THR A O 1
ATOM 1578 N N . GLU A 1 198 ? -13.608 12.484 40.293 1.00 91.00 198 GLU A N 1
ATOM 1579 C CA . GLU A 1 198 ? -14.346 12.725 39.052 1.00 91.00 198 GLU A CA 1
ATOM 1580 C C . GLU A 1 198 ? -14.560 11.427 38.262 1.00 91.00 198 GLU A C 1
ATOM 1582 O O . GLU A 1 198 ? -15.664 11.174 37.779 1.00 91.00 198 GLU A O 1
ATOM 1587 N N . LYS A 1 199 ? -13.557 10.538 38.203 1.00 90.81 199 LYS A N 1
ATOM 1588 C CA . LYS A 1 199 ? -13.700 9.211 37.572 1.00 90.81 199 LYS A CA 1
ATOM 1589 C C . LYS A 1 199 ? -14.806 8.381 38.21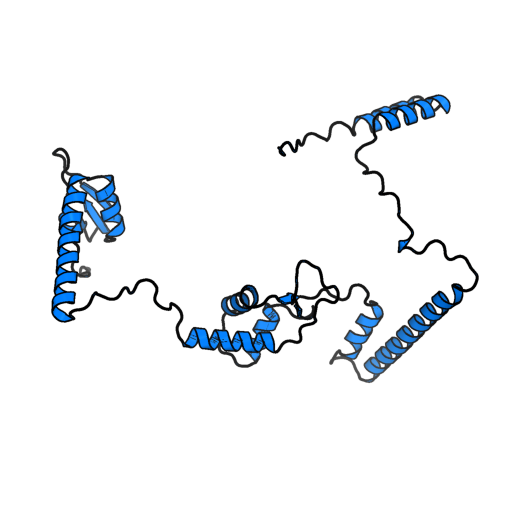7 1.00 90.81 199 LYS A C 1
ATOM 1591 O O . LYS A 1 199 ? -15.566 7.707 37.513 1.00 90.81 199 LYS A O 1
ATOM 1596 N N . ARG A 1 200 ? -14.939 8.446 39.545 1.00 91.12 200 ARG A N 1
ATOM 1597 C CA . ARG A 1 200 ? -16.032 7.791 40.282 1.00 91.12 200 ARG A CA 1
ATOM 1598 C C . ARG A 1 200 ? -17.390 8.413 39.965 1.00 91.12 200 ARG A C 1
ATOM 1600 O O . ARG A 1 200 ? -18.347 7.666 39.770 1.00 91.12 200 ARG A O 1
ATOM 1607 N N . MET A 1 201 ? -17.479 9.739 39.855 1.00 91.50 201 MET A N 1
ATOM 1608 C CA . MET A 1 201 ? -18.718 10.435 39.476 1.00 91.50 201 MET A CA 1
ATOM 1609 C C . MET A 1 201 ? -19.171 10.083 38.052 1.00 91.50 201 MET A C 1
ATOM 1611 O O . MET A 1 201 ? -20.349 9.794 37.825 1.00 91.50 201 MET A O 1
ATOM 1615 N N . GLU A 1 202 ? -18.239 10.038 37.101 1.00 92.19 202 GLU A N 1
ATOM 1616 C CA . GLU A 1 202 ? -18.504 9.619 35.720 1.00 92.19 202 GLU A CA 1
ATOM 1617 C C . GLU A 1 202 ? -18.912 8.142 35.652 1.00 92.19 202 GLU A C 1
ATOM 1619 O O . GLU A 1 202 ? -19.865 7.779 34.961 1.00 92.19 202 GLU A O 1
ATOM 1624 N N . SER A 1 203 ? -18.262 7.285 36.445 1.00 90.50 203 SER A N 1
ATOM 1625 C CA . SER A 1 203 ? -18.628 5.869 36.567 1.00 90.50 203 SER A CA 1
ATOM 1626 C C . SER A 1 203 ? -20.031 5.685 37.153 1.00 90.50 203 SER A C 1
ATOM 1628 O O . SER A 1 203 ? -20.812 4.879 36.645 1.00 90.50 203 SER A O 1
ATOM 1630 N N . ALA A 1 204 ? -20.394 6.456 38.182 1.00 93.88 204 ALA A N 1
ATOM 1631 C CA . ALA A 1 204 ? -21.739 6.448 38.753 1.00 93.88 204 ALA A CA 1
ATOM 1632 C C . ALA A 1 204 ? -22.786 6.916 37.727 1.00 93.88 204 ALA A C 1
ATOM 1634 O O . ALA A 1 204 ? -23.812 6.255 37.544 1.00 93.88 204 ALA A O 1
ATOM 1635 N N . SER A 1 205 ? -22.494 7.995 36.998 1.00 93.25 205 SER A N 1
ATOM 1636 C CA . SER A 1 205 ? -23.352 8.517 35.926 1.00 93.25 205 SER A CA 1
ATOM 1637 C C . SER A 1 205 ? -23.552 7.493 34.806 1.00 93.25 205 SER A C 1
ATOM 1639 O O . SER A 1 205 ? -24.683 7.257 34.377 1.00 93.25 205 SER A O 1
ATOM 1641 N N . PHE A 1 206 ? -22.487 6.794 34.402 1.00 94.44 206 PHE A N 1
ATOM 1642 C CA . PHE A 1 206 ? -22.545 5.704 33.428 1.00 94.44 206 PHE A CA 1
ATOM 1643 C C . PHE A 1 206 ? -23.449 4.551 33.884 1.00 94.44 206 PHE A C 1
ATOM 1645 O O . PHE A 1 206 ? -24.271 4.051 33.109 1.00 94.44 206 PHE A O 1
ATOM 1652 N N . ILE A 1 207 ? -23.328 4.134 35.149 1.00 93.31 207 ILE A N 1
ATOM 1653 C CA . ILE A 1 207 ? -24.163 3.075 35.732 1.00 93.31 207 ILE A CA 1
ATOM 1654 C C . ILE A 1 207 ? -25.635 3.497 35.735 1.00 93.31 207 ILE A C 1
ATOM 1656 O O . ILE A 1 207 ? -26.494 2.714 35.322 1.00 93.31 207 ILE A O 1
ATOM 1660 N N . LEU A 1 208 ? -25.935 4.727 36.166 1.00 95.25 208 LEU A N 1
ATOM 1661 C CA . LEU A 1 208 ? -27.298 5.261 36.185 1.00 95.25 208 LEU A CA 1
ATOM 1662 C C . LEU A 1 208 ? -27.896 5.341 34.782 1.00 95.25 208 LEU A C 1
ATOM 1664 O O . LEU A 1 208 ? -29.016 4.876 34.574 1.00 95.25 208 LEU A O 1
ATOM 1668 N N . HIS A 1 209 ? -27.143 5.866 33.816 1.00 93.75 209 HIS A N 1
ATOM 1669 C CA . HIS A 1 209 ? -27.552 5.915 32.416 1.00 93.75 209 HIS A CA 1
ATOM 1670 C C . HIS A 1 209 ? -27.921 4.515 31.901 1.00 93.75 209 HIS A C 1
ATOM 1672 O O . HIS A 1 209 ? -29.021 4.307 31.392 1.00 93.75 209 HIS A O 1
ATOM 1678 N N . ARG A 1 210 ? -27.059 3.515 32.123 1.00 91.50 210 ARG A N 1
ATOM 1679 C CA . ARG A 1 210 ? -27.305 2.139 31.667 1.00 91.50 210 ARG A CA 1
ATOM 1680 C C . ARG A 1 210 ? -28.512 1.487 32.354 1.00 91.50 210 ARG A C 1
ATOM 1682 O O . ARG A 1 210 ? -29.232 0.727 31.710 1.00 91.50 210 ARG A O 1
ATOM 1689 N N . ARG A 1 211 ? -28.757 1.788 33.636 1.00 93.12 211 ARG A N 1
ATOM 1690 C CA . ARG A 1 211 ? -29.964 1.340 34.359 1.00 93.12 211 ARG A CA 1
ATOM 1691 C C . ARG A 1 211 ? -31.235 1.979 33.796 1.00 93.12 211 ARG A C 1
ATOM 1693 O O . ARG A 1 211 ? -32.202 1.262 33.567 1.00 93.12 211 ARG A O 1
ATOM 1700 N N . ARG A 1 212 ? -31.220 3.290 33.525 1.00 91.38 212 ARG A N 1
ATOM 1701 C CA . ARG A 1 212 ? -32.353 4.014 32.917 1.00 91.38 212 ARG A CA 1
ATOM 1702 C C . ARG A 1 212 ? -32.699 3.465 31.537 1.00 91.38 212 ARG A C 1
ATOM 1704 O O . ARG A 1 212 ? -33.862 3.196 31.272 1.00 91.38 212 ARG A O 1
ATOM 1711 N N . VAL A 1 213 ? -31.688 3.248 30.695 1.00 86.69 213 VAL A N 1
ATOM 1712 C CA . VAL A 1 213 ? -31.873 2.666 29.358 1.00 86.69 213 VAL A CA 1
ATOM 1713 C C . VAL A 1 213 ? -32.477 1.265 29.452 1.00 86.69 213 VAL A C 1
ATOM 1715 O O . VAL A 1 213 ? -33.412 0.967 28.721 1.00 86.69 213 VAL A O 1
ATOM 1718 N N . ARG A 1 214 ? -32.000 0.417 30.375 1.00 87.81 214 ARG A N 1
ATOM 1719 C CA . ARG A 1 214 ? -32.590 -0.913 30.593 1.00 87.81 214 ARG A CA 1
ATOM 1720 C C . ARG A 1 214 ? -34.070 -0.819 30.970 1.00 87.81 214 ARG A C 1
ATOM 1722 O O . ARG A 1 214 ? -34.880 -1.429 30.293 1.00 87.81 214 ARG A O 1
ATOM 1729 N N . MET A 1 215 ? -34.410 0.001 31.967 1.00 90.06 215 MET A N 1
ATOM 1730 C CA . MET A 1 215 ? -35.806 0.195 32.377 1.00 90.06 215 MET A CA 1
ATOM 1731 C C . MET A 1 215 ? -36.685 0.700 31.229 1.00 90.06 215 MET A C 1
ATOM 1733 O O . MET A 1 215 ? -37.814 0.252 31.089 1.00 90.06 215 MET A O 1
ATOM 1737 N N . LEU A 1 216 ? -36.176 1.614 30.395 1.00 85.50 216 LEU A N 1
ATOM 1738 C CA . LEU A 1 216 ? -36.895 2.091 29.213 1.00 85.50 216 LEU A CA 1
ATOM 1739 C C . LEU A 1 216 ? -37.211 0.940 28.250 1.00 85.50 216 LEU A C 1
ATOM 1741 O O . LEU A 1 216 ? -38.339 0.842 27.782 1.00 85.50 216 LEU A O 1
ATOM 1745 N N . TYR A 1 217 ? -36.240 0.072 27.961 1.00 80.06 217 TYR A N 1
ATOM 1746 C CA . TYR A 1 217 ? -36.468 -1.086 27.095 1.00 80.06 217 TYR A CA 1
ATOM 1747 C C . TYR A 1 217 ? -37.399 -2.124 27.728 1.00 80.06 217 TYR A C 1
ATOM 1749 O O . TYR A 1 217 ? -38.234 -2.674 27.016 1.00 80.06 217 TYR A O 1
ATOM 1757 N N . ASP A 1 218 ? -37.310 -2.347 29.041 1.00 85.69 218 ASP A N 1
ATOM 1758 C CA . ASP A 1 218 ? -38.227 -3.232 29.769 1.00 85.69 218 ASP A CA 1
ATOM 1759 C C . ASP A 1 218 ? -39.673 -2.701 29.689 1.00 85.69 218 ASP A C 1
ATOM 1761 O O . ASP A 1 218 ? -40.597 -3.461 29.405 1.00 85.69 218 ASP A O 1
ATOM 1765 N N . LEU A 1 219 ? -39.865 -1.384 29.848 1.00 84.44 219 LEU A N 1
ATOM 1766 C CA . LEU A 1 219 ? -41.162 -0.712 29.687 1.00 84.44 219 LEU A CA 1
ATOM 1767 C C . LEU A 1 219 ? -41.672 -0.756 28.240 1.00 84.44 219 LEU A C 1
ATOM 1769 O O . LEU A 1 219 ? -42.848 -1.010 28.007 1.00 84.44 219 LEU A O 1
ATOM 1773 N N . LEU A 1 220 ? -40.804 -0.532 27.251 1.00 76.12 220 LEU A N 1
ATOM 1774 C CA . LEU A 1 220 ? -41.173 -0.668 25.837 1.00 76.12 220 LEU A CA 1
ATOM 1775 C C . LEU A 1 220 ? -41.572 -2.111 25.490 1.00 76.12 220 LEU A C 1
ATOM 1777 O O . LEU A 1 220 ? -42.430 -2.313 24.634 1.00 76.12 220 LEU A O 1
ATOM 1781 N N . GLY A 1 221 ? -40.964 -3.099 26.151 1.00 73.56 221 GLY A N 1
ATOM 1782 C CA . GLY A 1 221 ? -41.303 -4.512 26.012 1.00 73.56 221 GLY A CA 1
ATOM 1783 C C . GLY A 1 221 ? -42.627 -4.887 26.681 1.00 73.56 221 GLY A C 1
ATOM 1784 O O . GLY A 1 221 ? -43.396 -5.645 26.099 1.00 73.56 221 GLY A O 1
ATOM 1785 N N . SER A 1 222 ? -42.928 -4.339 27.863 1.00 71.06 222 SER A N 1
ATOM 1786 C CA . SER A 1 222 ? -44.155 -4.664 28.609 1.00 71.06 222 SER A CA 1
ATOM 1787 C C . SER A 1 222 ? -45.428 -4.042 28.024 1.00 71.06 222 SER A C 1
ATOM 1789 O O . SER A 1 222 ? -46.514 -4.578 28.217 1.00 71.06 222 SER A O 1
ATOM 1791 N N . VAL A 1 223 ? -45.315 -2.962 27.245 1.00 59.91 223 VAL A N 1
ATOM 1792 C CA . VAL A 1 223 ? -46.449 -2.339 26.527 1.00 59.91 223 VAL A CA 1
ATOM 1793 C C . VAL A 1 223 ? -46.953 -3.203 25.349 1.00 59.91 223 VAL A C 1
ATOM 1795 O O . VAL A 1 223 ? -48.014 -2.930 24.788 1.00 59.91 223 VAL A O 1
ATOM 1798 N N . ALA A 1 224 ? -46.242 -4.277 24.985 1.00 54.47 224 ALA A N 1
ATOM 1799 C CA . ALA A 1 224 ? -46.612 -5.162 23.877 1.00 54.47 224 ALA A CA 1
ATOM 1800 C C . ALA A 1 224 ? -47.765 -6.140 24.193 1.00 54.47 224 ALA A C 1
ATOM 1802 O O . ALA A 1 224 ? -48.384 -6.665 23.267 1.00 54.47 224 ALA A O 1
ATOM 1803 N N . GLU A 1 225 ? -48.100 -6.369 25.466 1.00 51.56 225 GLU A N 1
ATOM 1804 C CA . GLU A 1 225 ? -49.195 -7.264 25.867 1.00 51.56 225 GLU A CA 1
ATOM 1805 C C . GLU A 1 225 ? -50.504 -6.481 26.062 1.00 51.56 225 GLU A C 1
ATOM 1807 O O . GLU A 1 225 ? -50.971 -6.276 27.177 1.00 51.56 225 GLU A O 1
ATOM 1812 N N . GLY A 1 226 ? -51.108 -6.004 24.969 1.00 55.12 226 GLY A N 1
ATOM 1813 C CA . GLY A 1 226 ? -52.515 -5.566 24.990 1.00 55.12 226 GLY A CA 1
ATOM 1814 C C . GLY A 1 226 ? -52.842 -4.246 24.296 1.00 55.12 226 GLY A C 1
ATOM 1815 O O . GLY A 1 226 ? -54.014 -3.982 24.046 1.00 55.12 226 GLY A O 1
ATOM 1816 N N . HIS A 1 227 ? -51.850 -3.443 23.910 1.00 55.81 227 HIS A N 1
ATOM 1817 C CA . HIS A 1 227 ? -52.064 -2.302 23.019 1.00 55.81 227 HIS A CA 1
ATOM 1818 C C . HIS A 1 227 ? -51.431 -2.587 21.660 1.00 55.81 227 HIS A C 1
ATOM 1820 O O . HIS A 1 227 ? -50.260 -2.948 21.570 1.00 55.81 227 HIS A O 1
ATOM 1826 N N . VAL A 1 228 ? -52.217 -2.426 20.591 1.00 49.66 228 VAL A N 1
ATOM 1827 C CA . VAL A 1 228 ? -51.743 -2.524 19.207 1.00 49.66 228 VAL A CA 1
ATOM 1828 C C . VAL A 1 228 ? -50.690 -1.438 18.998 1.00 49.66 228 VAL A C 1
ATOM 1830 O O . VAL A 1 228 ? -51.009 -0.293 18.682 1.00 49.66 228 VAL A O 1
ATOM 1833 N N . LEU A 1 229 ? -49.419 -1.788 19.194 1.00 52.34 229 LEU A N 1
ATOM 1834 C CA . LEU A 1 229 ? -48.315 -1.028 18.634 1.00 52.34 229 LEU A CA 1
ATOM 1835 C C . LEU A 1 229 ? -48.572 -0.998 17.129 1.00 52.34 229 LEU A C 1
ATOM 1837 O O . LEU A 1 229 ? -48.641 -2.047 16.482 1.00 52.34 229 LEU A O 1
ATOM 1841 N N . GLY A 1 230 ? -48.789 0.205 16.591 1.00 56.28 230 GLY A N 1
ATOM 1842 C CA . GLY A 1 230 ? -48.857 0.420 15.151 1.00 56.28 230 GLY A CA 1
ATOM 1843 C C . GLY A 1 230 ? -47.726 -0.345 14.464 1.00 56.28 230 GLY A C 1
ATOM 1844 O O . GLY A 1 230 ? -46.662 -0.527 15.061 1.00 56.28 230 GLY A O 1
ATOM 1845 N N . LYS A 1 231 ? -48.008 -0.849 13.254 1.00 55.09 231 LYS A N 1
ATOM 1846 C CA . LYS A 1 231 ? -47.144 -1.751 12.475 1.00 55.09 231 LYS A CA 1
ATOM 1847 C C . LYS A 1 231 ? -45.663 -1.527 12.781 1.00 55.09 231 LYS A C 1
ATOM 1849 O O . LYS A 1 231 ? -45.179 -0.397 12.718 1.00 55.09 231 LYS A O 1
ATOM 1854 N N . ARG A 1 232 ? -44.950 -2.612 13.092 1.00 53.38 232 ARG A N 1
ATOM 1855 C CA . ARG A 1 232 ? -43.493 -2.626 13.271 1.00 53.38 232 ARG A CA 1
ATOM 1856 C C . ARG A 1 232 ? -42.860 -1.797 12.149 1.00 53.38 232 ARG A C 1
ATOM 1858 O O . ARG A 1 232 ? -43.287 -1.913 11.008 1.00 53.38 232 ARG A O 1
ATOM 1865 N N . TRP A 1 233 ? -41.847 -0.978 12.435 1.00 51.19 233 TRP A N 1
ATOM 1866 C CA . TRP A 1 233 ? -41.202 -0.132 11.412 1.00 51.19 233 TRP A CA 1
ATOM 1867 C C . TRP A 1 233 ? -40.795 -0.913 10.143 1.00 51.19 233 TRP A C 1
ATOM 1869 O O . TRP A 1 233 ? -40.908 -0.398 9.040 1.00 51.19 233 TRP A O 1
ATOM 1879 N N . ALA A 1 234 ? -40.401 -2.184 10.289 1.00 55.72 234 ALA A N 1
ATOM 1880 C CA . ALA A 1 234 ? -40.087 -3.083 9.173 1.00 55.72 234 ALA A CA 1
ATOM 1881 C C . ALA A 1 234 ? -41.296 -3.451 8.279 1.00 55.72 234 ALA A C 1
ATOM 1883 O O . ALA A 1 234 ? -41.113 -3.827 7.124 1.00 55.72 234 ALA A O 1
ATOM 1884 N N . ASP A 1 235 ? -42.513 -3.331 8.808 1.00 56.84 235 ASP A N 1
ATOM 1885 C CA . ASP A 1 235 ? -43.788 -3.614 8.142 1.00 56.84 235 ASP A CA 1
ATOM 1886 C C . ASP A 1 235 ? -44.450 -2.338 7.584 1.00 56.84 235 ASP A C 1
ATOM 1888 O O . ASP A 1 235 ? -45.430 -2.413 6.833 1.00 56.84 235 ASP A O 1
ATOM 1892 N N . LEU A 1 236 ? -43.912 -1.155 7.909 1.00 54.66 236 LEU A N 1
ATOM 1893 C CA . LEU A 1 236 ? -44.144 0.052 7.127 1.00 54.66 236 LEU A CA 1
ATOM 1894 C C . LEU A 1 236 ? -43.303 -0.056 5.855 1.00 54.66 236 LEU A C 1
ATOM 1896 O O . LEU A 1 236 ? -42.105 0.205 5.853 1.00 54.66 236 LEU A O 1
ATOM 1900 N N . LYS A 1 237 ? -43.947 -0.430 4.750 1.00 60.81 237 LYS A N 1
ATOM 1901 C CA . LYS A 1 237 ? -43.465 -0.088 3.411 1.00 60.81 237 LYS A CA 1
ATOM 1902 C C . LYS A 1 237 ? -43.994 1.312 3.097 1.00 60.81 237 LYS A C 1
ATOM 1904 O O . LYS A 1 237 ? -45.113 1.394 2.590 1.00 60.81 237 LYS A O 1
ATOM 1909 N N . PRO A 1 238 ? -43.285 2.407 3.436 1.00 61.28 238 PRO A N 1
ATOM 1910 C CA . PRO A 1 238 ? -43.671 3.698 2.897 1.00 61.28 238 PRO A CA 1
ATOM 1911 C C . PRO A 1 238 ? -43.633 3.565 1.375 1.00 61.28 238 PRO A C 1
ATOM 1913 O O . PRO A 1 238 ? -42.649 3.067 0.818 1.00 61.28 238 PRO A O 1
ATOM 1916 N N . GLU A 1 239 ? -44.716 3.949 0.703 1.00 63.19 239 GLU A N 1
ATOM 1917 C CA . GLU A 1 239 ? -44.643 4.142 -0.739 1.00 63.19 239 GLU A CA 1
ATOM 1918 C C . GLU A 1 239 ? -43.481 5.099 -1.004 1.00 63.19 239 GLU A C 1
ATOM 1920 O O . GLU A 1 239 ? -43.322 6.101 -0.300 1.00 63.19 239 GLU A O 1
ATOM 1925 N N . LEU A 1 240 ? -42.619 4.740 -1.961 1.00 59.41 240 LEU A N 1
ATOM 1926 C CA . LEU A 1 240 ? -41.518 5.604 -2.364 1.00 59.41 240 LEU A CA 1
ATOM 1927 C C . LEU A 1 240 ? -42.105 6.986 -2.627 1.00 59.41 240 LEU A C 1
ATOM 1929 O O . LEU A 1 240 ? -43.021 7.112 -3.445 1.00 59.41 240 LEU A O 1
ATOM 1933 N N . LEU A 1 241 ? -41.594 7.997 -1.914 1.00 55.38 241 LEU A N 1
ATOM 1934 C CA . LEU A 1 241 ? -42.000 9.374 -2.150 1.00 55.38 241 LEU A CA 1
ATOM 1935 C C . LEU A 1 241 ? -41.913 9.619 -3.662 1.00 55.38 241 LEU A C 1
ATOM 1937 O O . LEU A 1 241 ? -40.894 9.253 -4.267 1.00 55.38 241 LEU A O 1
ATOM 1941 N N . PRO A 1 242 ? -42.970 10.163 -4.293 1.00 54.28 242 PRO A N 1
ATOM 1942 C CA . PRO A 1 242 ? -42.937 10.441 -5.717 1.00 54.28 242 PRO A CA 1
ATOM 1943 C C . PRO A 1 242 ? -41.669 11.237 -6.017 1.00 54.28 242 PRO A C 1
ATOM 1945 O O . PRO A 1 242 ? -41.398 12.228 -5.336 1.00 54.28 242 PRO A O 1
ATOM 1948 N N . LYS A 1 243 ? -40.867 10.799 -6.997 1.00 50.47 243 LYS A N 1
ATOM 1949 C CA . LYS A 1 243 ? -39.704 11.578 -7.435 1.00 50.47 243 LYS A CA 1
ATOM 1950 C C . LYS A 1 243 ? -40.221 12.974 -7.793 1.00 50.47 243 LYS A C 1
ATOM 1952 O O . LYS A 1 243 ? -41.040 13.098 -8.702 1.00 50.47 243 LYS A O 1
ATOM 1957 N N . LEU A 1 244 ? -39.766 13.989 -7.055 1.00 52.12 244 LEU A N 1
ATOM 1958 C CA . LEU A 1 244 ? -40.230 15.388 -7.100 1.00 52.12 244 LEU A CA 1
ATOM 1959 C C . LEU A 1 244 ? -40.144 16.046 -8.490 1.00 52.12 244 LEU A C 1
ATOM 1961 O O . LEU A 1 244 ? -40.583 17.176 -8.658 1.00 52.12 244 LEU A O 1
ATOM 1965 N N . THR A 1 245 ? -39.590 15.356 -9.484 1.00 53.97 245 THR A N 1
ATOM 1966 C CA . THR A 1 245 ? -39.217 15.907 -10.784 1.00 53.97 245 THR A CA 1
ATOM 1967 C C . THR A 1 245 ? -40.054 15.406 -11.961 1.00 53.97 245 THR A C 1
ATOM 1969 O O . THR A 1 245 ? -39.755 15.771 -13.088 1.00 53.97 245 THR A O 1
ATOM 1972 N N . SER A 1 246 ? -41.104 14.594 -11.770 1.00 55.19 246 SER A N 1
ATOM 1973 C CA . SER A 1 246 ? -41.999 14.264 -12.897 1.00 55.19 246 SER A CA 1
ATOM 1974 C C . SER A 1 246 ? -43.453 14.055 -12.473 1.00 55.19 246 SER A C 1
ATOM 1976 O O . SER A 1 246 ? -43.845 13.019 -11.930 1.00 55.19 246 SER A O 1
ATOM 1978 N N . VAL A 1 247 ? -44.300 15.044 -12.759 1.00 62.44 247 VAL A N 1
ATOM 1979 C CA . VAL A 1 247 ? -45.752 14.849 -12.721 1.00 62.44 247 VAL A CA 1
ATOM 1980 C C . VAL A 1 247 ? -46.159 14.209 -14.046 1.00 62.44 247 VAL A C 1
ATOM 1982 O O . VAL A 1 247 ? -46.037 14.819 -15.103 1.00 62.44 247 VAL A O 1
ATOM 1985 N N . LYS A 1 248 ? -46.639 12.959 -14.011 1.00 66.38 248 LYS A N 1
ATOM 1986 C CA . LYS A 1 248 ? -47.162 12.281 -15.211 1.00 66.38 248 LYS A CA 1
ATOM 1987 C C . LYS A 1 248 ? -48.286 13.116 -15.843 1.00 66.38 248 LYS A C 1
ATOM 1989 O O . LYS A 1 248 ? -49.150 13.620 -15.128 1.00 66.38 248 LYS A O 1
ATOM 1994 N N . ALA A 1 249 ? -48.332 13.186 -17.175 1.00 68.00 249 ALA A N 1
ATOM 1995 C CA . ALA A 1 249 ? -49.307 13.994 -17.923 1.00 68.00 249 ALA A CA 1
ATOM 1996 C C . ALA A 1 249 ? -50.783 13.681 -17.590 1.00 68.00 249 ALA A C 1
ATOM 1998 O O . ALA A 1 249 ? -51.641 14.556 -17.672 1.00 68.00 249 ALA A O 1
ATOM 1999 N N . THR A 1 250 ? -51.089 12.445 -17.182 1.00 71.75 250 THR A N 1
ATOM 2000 C CA . THR A 1 250 ? -52.417 12.058 -16.676 1.00 71.75 250 THR A CA 1
ATOM 2001 C C . THR A 1 250 ? -52.764 12.782 -15.377 1.00 71.75 250 THR A C 1
ATOM 2003 O O . THR A 1 250 ? -53.795 13.438 -15.310 1.00 71.75 250 THR A O 1
ATOM 2006 N N . LYS A 1 251 ? -51.852 12.785 -14.397 1.00 71.25 251 LYS A N 1
ATOM 2007 C CA . LYS A 1 251 ? -52.043 13.493 -13.122 1.00 71.25 251 LYS A CA 1
ATOM 2008 C C . LYS A 1 251 ? -52.145 15.010 -13.303 1.00 71.25 251 LYS A C 1
ATOM 2010 O O . LYS A 1 251 ? -52.899 15.646 -12.579 1.00 71.25 251 LYS A O 1
ATOM 2015 N N . LYS A 1 252 ? -51.435 15.589 -14.283 1.00 74.31 252 LYS A N 1
ATOM 2016 C CA . LYS A 1 252 ? -51.571 17.014 -14.643 1.00 74.31 252 LYS A CA 1
ATOM 2017 C C . LYS A 1 252 ? -53.005 17.345 -15.073 1.00 74.31 252 LYS A C 1
ATOM 2019 O O . LYS A 1 252 ? -53.576 18.312 -14.582 1.00 74.31 252 LYS A O 1
ATOM 2024 N N . ARG A 1 253 ? -53.603 16.520 -15.941 1.00 75.69 253 ARG A N 1
ATOM 2025 C CA . ARG A 1 253 ? -54.995 16.705 -16.387 1.00 75.69 253 ARG A CA 1
ATOM 2026 C C . ARG A 1 253 ? -55.991 16.574 -15.240 1.00 75.69 253 ARG A C 1
ATOM 2028 O O . ARG A 1 253 ? -56.887 17.405 -15.139 1.00 75.69 253 ARG A O 1
ATOM 2035 N N . ASP A 1 254 ? -55.798 15.593 -14.364 1.00 80.50 254 ASP A N 1
ATOM 2036 C CA . ASP A 1 254 ? -56.693 15.373 -13.222 1.00 80.50 254 ASP A CA 1
ATOM 2037 C C . ASP A 1 254 ? -56.663 16.557 -12.242 1.00 80.50 254 ASP A C 1
ATOM 2039 O O . ASP A 1 254 ? -57.708 17.008 -11.775 1.00 80.50 254 ASP A O 1
ATOM 2043 N N . VAL A 1 255 ? -55.476 17.118 -11.977 1.00 77.50 255 VAL A N 1
ATOM 2044 C CA . VAL A 1 255 ? -55.318 18.303 -11.117 1.00 77.50 255 VAL A CA 1
ATOM 2045 C C . VAL A 1 255 ? -56.003 19.528 -11.725 1.00 77.50 255 VAL A C 1
ATOM 2047 O O . VAL A 1 255 ? -56.742 20.214 -11.022 1.00 77.50 255 VAL A O 1
ATOM 2050 N N . LEU A 1 256 ? -55.833 19.787 -13.026 1.00 78.88 256 LEU A N 1
ATOM 2051 C CA . LEU A 1 256 ? -56.493 20.919 -13.690 1.00 78.88 256 LEU A CA 1
ATOM 2052 C C . LEU A 1 256 ? -58.020 20.764 -13.730 1.00 78.88 256 LEU A C 1
ATOM 2054 O O . LEU A 1 256 ? -58.743 21.733 -13.497 1.00 78.88 256 LEU A O 1
ATOM 2058 N N . ALA A 1 257 ? -58.515 19.544 -13.951 1.00 80.88 257 ALA A N 1
ATOM 2059 C CA . ALA A 1 257 ? -59.944 19.247 -13.912 1.00 80.88 257 ALA A CA 1
ATOM 2060 C C . ALA A 1 257 ? -60.541 19.492 -12.514 1.00 80.88 257 ALA A C 1
ATOM 2062 O O . ALA A 1 257 ? -61.603 20.105 -12.395 1.00 80.88 257 ALA A O 1
ATOM 2063 N N . LEU A 1 258 ? -59.836 19.083 -11.453 1.00 81.88 258 LEU A N 1
ATOM 2064 C CA . LEU A 1 258 ? -60.245 19.338 -10.069 1.00 81.88 258 LEU A CA 1
ATOM 2065 C C . LEU A 1 258 ? -60.244 20.832 -9.728 1.00 81.88 258 LEU A C 1
ATOM 2067 O O . LEU A 1 258 ? -61.197 21.316 -9.121 1.00 81.88 258 LEU A O 1
ATOM 2071 N N . LEU A 1 259 ? -59.223 21.584 -10.150 1.00 80.31 259 LEU A N 1
ATOM 2072 C CA . LEU A 1 259 ? -59.170 23.037 -9.943 1.00 80.31 259 LEU A CA 1
ATOM 2073 C C . LEU A 1 259 ? -60.326 23.764 -10.652 1.00 80.31 259 LEU A C 1
ATOM 2075 O O . LEU A 1 259 ? -60.860 24.740 -10.121 1.00 80.31 259 LEU A O 1
ATOM 2079 N N . GLY A 1 260 ? -60.735 23.276 -11.828 1.00 78.56 260 GLY A N 1
ATOM 2080 C CA . GLY A 1 260 ? -61.932 23.746 -12.527 1.00 78.56 260 GLY A CA 1
ATOM 2081 C C . GLY A 1 260 ? -63.220 23.439 -11.759 1.00 78.56 260 GLY A C 1
ATOM 2082 O O . GLY A 1 260 ? -64.041 24.331 -11.565 1.00 78.56 260 GLY A O 1
ATOM 2083 N N . ALA A 1 261 ? -63.367 22.210 -11.257 1.00 82.81 261 ALA A N 1
ATOM 2084 C CA . ALA A 1 261 ? -64.553 21.777 -10.514 1.00 82.81 261 ALA A CA 1
ATOM 2085 C C . ALA A 1 261 ? -64.734 22.502 -9.168 1.00 82.81 261 ALA A C 1
ATOM 2087 O O . ALA A 1 261 ? -65.861 22.735 -8.740 1.00 82.81 261 ALA A O 1
ATOM 2088 N N . ILE A 1 262 ? -63.633 22.879 -8.512 1.00 82.56 262 ILE A N 1
ATOM 2089 C CA . ILE A 1 262 ? -63.643 23.601 -7.229 1.00 82.56 262 ILE A CA 1
ATOM 2090 C C . ILE A 1 262 ? -63.890 25.113 -7.428 1.00 82.56 262 ILE A C 1
ATOM 2092 O O . ILE A 1 262 ? -64.141 25.829 -6.461 1.00 82.56 262 ILE A O 1
ATOM 2096 N N . GLY A 1 263 ? -63.868 25.617 -8.669 1.00 81.81 263 GLY A N 1
ATOM 2097 C CA . GLY A 1 263 ? -64.133 27.030 -8.961 1.00 81.81 263 GLY A CA 1
ATOM 2098 C C . GLY A 1 263 ? -63.019 27.964 -8.481 1.00 81.81 263 GLY A C 1
ATOM 2099 O O . GLY A 1 263 ? -63.283 29.064 -8.003 1.00 81.81 263 GLY A O 1
ATOM 2100 N N . VAL A 1 264 ? -61.764 27.514 -8.567 1.00 82.06 264 VAL A N 1
ATOM 2101 C CA . VAL A 1 264 ? -60.595 28.290 -8.130 1.00 82.06 264 VAL A CA 1
ATOM 2102 C C . VAL A 1 264 ? -60.415 29.542 -9.003 1.00 82.06 264 VAL A C 1
ATOM 2104 O O . VAL A 1 264 ? -60.720 29.517 -10.196 1.00 82.06 264 VAL A O 1
ATOM 2107 N N . SER A 1 265 ? -59.914 30.637 -8.417 1.00 81.50 265 SER A N 1
ATOM 2108 C CA . SER A 1 265 ? -59.679 31.896 -9.136 1.00 81.50 265 SER A CA 1
ATOM 2109 C C . SER A 1 265 ? -58.690 31.733 -10.294 1.00 81.50 265 SER A C 1
ATOM 2111 O O . SER A 1 265 ? -57.766 30.916 -10.243 1.00 81.50 265 SER A O 1
ATOM 2113 N N . ASP A 1 266 ? -58.850 32.557 -11.330 1.00 80.19 266 ASP A N 1
ATOM 2114 C CA . ASP A 1 266 ? -58.035 32.471 -12.550 1.00 80.19 266 ASP A CA 1
ATOM 2115 C C . ASP A 1 266 ? -56.540 32.691 -12.279 1.00 80.19 266 ASP A C 1
ATOM 2117 O O . ASP A 1 266 ? -55.693 32.068 -12.916 1.00 80.19 266 ASP A O 1
ATOM 2121 N N . VAL A 1 267 ? -56.212 33.496 -11.262 1.00 82.25 267 VAL A N 1
ATOM 2122 C CA . VAL A 1 267 ? -54.832 33.741 -10.813 1.00 82.25 267 VAL A CA 1
ATOM 2123 C C . VAL A 1 267 ? -54.184 32.464 -10.277 1.00 82.25 267 VAL A C 1
ATOM 2125 O O . VAL A 1 267 ? -53.049 32.143 -10.621 1.00 82.25 267 VAL A O 1
ATOM 2128 N N . ALA A 1 268 ? -54.908 31.706 -9.452 1.00 76.31 268 ALA A N 1
ATOM 2129 C CA . ALA A 1 268 ? -54.396 30.456 -8.907 1.00 76.31 268 ALA A CA 1
ATOM 2130 C C . ALA A 1 268 ? -54.337 29.359 -9.982 1.00 76.31 268 ALA A C 1
ATOM 2132 O O . ALA A 1 268 ? -53.399 28.565 -9.977 1.00 76.31 268 ALA A O 1
ATOM 2133 N N . ARG A 1 269 ? -55.267 29.345 -10.947 1.00 78.69 269 ARG A N 1
ATOM 2134 C CA . ARG A 1 269 ? -55.204 28.417 -12.088 1.00 78.69 269 ARG A CA 1
ATOM 2135 C C . ARG A 1 269 ? -53.957 28.660 -12.946 1.00 78.69 269 ARG A C 1
ATOM 2137 O O . ARG A 1 269 ? -53.221 27.713 -13.204 1.00 78.69 269 ARG A O 1
ATOM 2144 N N . ALA A 1 270 ? -53.670 29.920 -13.279 1.00 78.56 270 ALA A N 1
ATOM 2145 C CA . ALA A 1 270 ? -52.487 30.299 -14.052 1.00 78.56 270 ALA A CA 1
ATOM 2146 C C . ALA A 1 270 ? -51.168 29.912 -13.356 1.00 78.56 270 ALA A C 1
ATOM 2148 O O . ALA A 1 270 ? -50.240 29.445 -14.013 1.00 78.56 270 ALA A O 1
ATOM 2149 N N . PHE A 1 271 ? -51.099 30.039 -12.025 1.00 81.50 271 PHE A N 1
ATOM 2150 C CA . PHE A 1 271 ? -49.938 29.597 -11.246 1.00 81.50 271 PHE A CA 1
ATOM 2151 C C . PHE A 1 271 ? -49.681 28.089 -11.382 1.00 81.50 271 PHE A C 1
ATOM 2153 O O . PHE A 1 271 ? -48.546 27.671 -11.609 1.00 81.50 271 PHE A O 1
ATOM 2160 N N . TYR A 1 272 ? -50.723 27.260 -11.256 1.00 78.69 272 TYR A N 1
ATOM 2161 C CA . TYR A 1 272 ? -50.570 25.808 -11.386 1.00 78.69 272 TYR A CA 1
ATOM 2162 C C . TYR A 1 272 ? -50.265 25.378 -12.824 1.00 78.69 272 TYR A C 1
ATOM 2164 O O . TYR A 1 272 ? -49.512 24.422 -13.011 1.00 78.69 272 TYR A O 1
ATOM 2172 N N . ASP A 1 273 ? -50.793 26.079 -13.828 1.00 77.19 273 ASP A N 1
ATOM 2173 C CA . ASP A 1 273 ? -50.454 25.823 -15.230 1.00 77.19 273 ASP A CA 1
ATOM 2174 C C . ASP A 1 273 ? -48.962 26.061 -15.510 1.00 77.19 273 ASP A C 1
ATOM 2176 O O . ASP A 1 273 ? -48.315 25.186 -16.092 1.00 77.19 273 ASP A O 1
ATOM 2180 N N . ASP A 1 274 ? -48.403 27.179 -15.032 1.00 75.00 274 ASP A N 1
ATOM 2181 C CA . ASP A 1 274 ? -46.981 27.525 -15.176 1.00 75.00 274 ASP A CA 1
ATOM 2182 C C . ASP A 1 274 ? -46.069 26.558 -14.397 1.00 75.00 274 ASP A C 1
ATOM 2184 O O . ASP A 1 274 ? -45.146 25.956 -14.958 1.00 75.00 274 ASP A O 1
ATOM 2188 N N . ALA A 1 275 ? -46.393 26.291 -13.127 1.00 71.25 275 ALA A N 1
ATOM 2189 C CA . ALA A 1 275 ? -45.628 25.376 -12.277 1.00 71.25 275 ALA A CA 1
ATOM 2190 C C . ALA A 1 275 ? -45.589 23.936 -12.824 1.00 71.25 275 ALA A C 1
ATOM 2192 O O . ALA A 1 275 ? -44.604 23.221 -12.643 1.00 71.25 275 ALA A O 1
ATOM 2193 N N . LEU A 1 276 ? -46.647 23.495 -13.513 1.00 68.94 276 LEU A N 1
ATOM 2194 C CA . LEU A 1 276 ? -46.714 22.175 -14.145 1.00 68.94 276 LEU A CA 1
ATOM 2195 C C . LEU A 1 276 ? -46.138 22.156 -15.574 1.00 68.94 276 LEU A C 1
ATOM 2197 O O . LEU A 1 276 ? -46.128 21.087 -16.191 1.00 68.94 276 LEU A O 1
ATOM 2201 N N . TYR A 1 277 ? -45.719 23.295 -16.138 1.00 66.25 277 TYR A N 1
ATOM 2202 C CA . TYR A 1 277 ? -45.068 23.390 -17.455 1.00 66.25 277 TYR A CA 1
ATOM 2203 C C . TYR A 1 277 ? -43.538 23.463 -17.327 1.00 66.25 277 TYR A C 1
ATOM 2205 O O . TYR A 1 277 ? -42.836 22.750 -18.032 1.00 66.25 277 TYR A O 1
ATOM 2213 N N . GLN A 1 278 ? -43.003 24.200 -16.348 1.00 57.09 278 GLN A N 1
ATOM 2214 C CA . GLN A 1 278 ? -41.547 24.349 -16.147 1.00 57.09 278 GLN A CA 1
ATOM 2215 C C . GLN A 1 278 ? -40.808 23.042 -15.785 1.00 57.09 278 GLN A C 1
ATOM 2217 O O . GLN A 1 278 ? -39.584 22.962 -15.864 1.00 57.09 278 GLN A O 1
ATOM 2222 N N . VAL A 1 279 ? -41.535 21.990 -15.398 1.00 54.31 279 VAL A N 1
ATOM 2223 C CA . VAL A 1 279 ? -40.964 20.692 -14.999 1.00 54.31 279 VAL A CA 1
ATOM 2224 C C . VAL A 1 279 ? -40.618 19.802 -16.207 1.00 54.31 279 VAL A C 1
ATOM 2226 O O . VAL A 1 279 ? -39.865 18.844 -16.046 1.00 54.31 279 VAL A O 1
ATOM 2229 N N . THR A 1 280 ? -41.106 20.098 -17.419 1.00 50.06 280 THR A N 1
ATOM 2230 C CA . THR A 1 280 ? -40.857 19.254 -18.608 1.00 50.06 280 THR A CA 1
ATOM 2231 C C . THR A 1 280 ? -39.572 19.579 -19.371 1.00 50.06 280 THR A C 1
ATOM 2233 O O . THR A 1 280 ? -39.096 18.723 -20.111 1.00 50.06 280 THR A O 1
ATOM 2236 N N . ASP A 1 281 ? -38.974 20.756 -19.169 1.00 43.91 281 ASP A N 1
ATOM 2237 C CA . ASP A 1 281 ? -37.886 21.246 -20.037 1.00 43.91 281 ASP A CA 1
ATOM 2238 C C . ASP A 1 281 ? -36.468 20.918 -19.530 1.00 43.91 281 ASP A C 1
ATOM 2240 O O . ASP A 1 281 ? -35.486 21.155 -20.228 1.00 43.91 281 ASP A O 1
ATOM 2244 N N . ASN A 1 282 ? -36.333 20.311 -18.346 1.00 47.41 282 ASN A N 1
ATOM 2245 C CA . ASN A 1 282 ? -35.028 19.988 -17.746 1.00 47.41 282 ASN A CA 1
ATOM 2246 C C . ASN A 1 282 ? -34.534 18.547 -17.989 1.00 47.41 282 ASN A C 1
ATOM 2248 O O . ASN A 1 282 ? -33.549 18.125 -17.384 1.00 47.41 282 ASN A O 1
ATOM 2252 N N . THR A 1 283 ? -35.168 17.778 -18.877 1.00 47.00 283 THR A N 1
ATOM 2253 C CA . THR A 1 283 ? -34.724 16.419 -19.248 1.00 47.00 283 THR A CA 1
ATOM 2254 C C . THR A 1 283 ? -34.180 16.377 -20.673 1.00 47.00 283 THR A C 1
ATOM 2256 O O . THR A 1 283 ? -34.766 15.768 -21.560 1.00 47.00 283 THR A O 1
ATOM 2259 N N . GLY A 1 284 ? -33.042 17.039 -20.878 1.00 40.38 284 GLY A N 1
ATOM 2260 C CA . GLY A 1 284 ? -32.173 16.876 -22.043 1.00 40.38 284 GLY A CA 1
ATOM 2261 C C . GLY A 1 284 ? -30.835 16.253 -21.639 1.00 40.38 284 GLY A C 1
ATOM 2262 O O . GLY A 1 284 ? -29.802 16.906 -21.729 1.00 40.38 284 GLY A O 1
ATOM 2263 N N . HIS A 1 285 ? -30.845 15.014 -21.145 1.00 36.31 285 HIS A N 1
ATOM 2264 C CA . HIS A 1 285 ? -29.648 14.168 -21.107 1.00 36.31 285 HIS A CA 1
ATOM 2265 C C . HIS A 1 285 ? -30.068 12.752 -21.496 1.00 36.31 285 HIS A C 1
ATOM 2267 O O . HIS A 1 285 ? -30.700 12.039 -20.720 1.00 36.31 285 HIS A O 1
ATOM 2273 N N . SER A 1 286 ? -29.828 12.435 -22.764 1.00 34.47 286 SER A N 1
ATOM 2274 C CA . SER A 1 286 ? -30.072 11.149 -23.400 1.00 34.47 286 SER A CA 1
ATOM 2275 C C . SER A 1 286 ? -28.981 10.160 -22.991 1.00 34.47 286 SER A C 1
ATOM 2277 O O . SER A 1 286 ? -27.846 10.293 -23.443 1.00 34.47 286 SER A O 1
ATOM 2279 N N . ASP A 1 287 ? -29.342 9.176 -22.170 1.00 33.91 287 ASP A N 1
ATOM 2280 C CA . ASP A 1 287 ? -28.642 7.893 -22.109 1.00 33.91 287 ASP A CA 1
ATOM 2281 C C . ASP A 1 287 ? -29.265 6.996 -23.194 1.00 33.91 287 ASP A C 1
ATOM 2283 O O . ASP A 1 287 ? -30.270 6.321 -22.967 1.00 33.91 287 ASP A O 1
ATOM 2287 N N . GLU A 1 288 ? -28.714 7.065 -24.406 1.00 41.34 288 GLU A N 1
ATOM 2288 C CA . GLU A 1 288 ? -28.835 6.008 -25.413 1.00 41.34 288 GLU A CA 1
ATOM 2289 C C . GLU A 1 288 ? -27.555 5.178 -25.314 1.00 41.34 288 GLU A C 1
ATOM 2291 O O . GLU A 1 288 ? -26.478 5.742 -25.474 1.00 41.34 288 GLU A O 1
ATOM 2296 N N . ASP A 1 289 ? -27.681 3.900 -24.948 1.00 35.50 289 ASP A N 1
ATOM 2297 C CA . ASP A 1 289 ? -26.856 2.771 -25.409 1.00 35.50 289 ASP A CA 1
ATOM 2298 C C . ASP A 1 289 ? -27.163 1.543 -24.533 1.00 35.50 289 ASP A C 1
ATOM 2300 O O . ASP A 1 289 ? -26.620 1.389 -23.442 1.00 35.50 289 ASP A O 1
ATOM 2304 N N . GLU A 1 290 ? -28.046 0.665 -25.012 1.00 37.53 290 GLU A N 1
ATOM 2305 C CA . GLU A 1 290 ? -27.999 -0.775 -24.720 1.00 37.53 290 GLU A CA 1
ATOM 2306 C C . GLU A 1 290 ? -28.783 -1.517 -25.820 1.00 37.53 290 GLU A C 1
ATOM 2308 O O . GLU A 1 290 ? -30.015 -1.578 -25.810 1.00 37.53 290 GLU A O 1
ATOM 2313 N N . GLU A 1 291 ? -28.029 -2.047 -26.787 1.00 40.44 291 GLU A N 1
ATOM 2314 C CA . GLU A 1 291 ? -28.362 -3.237 -27.579 1.00 40.44 291 GLU A CA 1
ATOM 2315 C C . GLU A 1 291 ? -27.313 -4.317 -27.268 1.00 40.44 291 GLU A C 1
ATOM 2317 O O . GLU A 1 291 ? -26.113 -3.960 -27.155 1.00 40.44 291 GLU A O 1
#

pLDDT: mean 78.27, std 15.0, range [33.91, 95.25]

Sequence (291 aa):
MAVPKVGRKRQSPIWDCFEYDCVSDKSKCLAVEGGKICGQFTKGKNPTNLKVHLRSAHKEANLAYLNKASAKTVSRMAKYYAETAEARPERRCGARHSEEHNRRRQLIVEHIRSFTCRASHYGRRGAPGHKYIPSDLNVHKMHELFEAQNHAQTSYSLYYSVFSKDFNLGFGHPATDACSDCAKYKIRIRDPNLTETEKRMESASFILHRRRVRMLYDLLGSVAEGHVLGKRWADLKPELLPKLTSVKATKKRDVLALLGAIGVSDVARAFYDDALYQVTDNTGHSDEDEE

Radius of gyration: 40.02 Å; chains: 1; bounding box: 107×60×95 Å

Foldseek 3Di:
DDDQPPDDDPPQLLCVQWDADSVQQWIFGQDDDPRDGPRDIDHHDPVVRSLVCCVVPPPPVNVVSVVVRVVVVVVVQVVVCVVPVDGDDDPPDDDPDDPVLVVLLVLLVVLVVPADWADDPDPDVPDPPETAGEQVDDLVVSVVVSVVVVRPPDDSVSSVCSPVPVDSYYHDDDDPPDDPLLVVLVVVLPDPPDDPVVNVVSVVVNVVVVVVVVVVVVVVVVVPPPDPPDDDPVRPPPDPDPPPQDDPPVNLVVVLVVCVVVVPDPVVSVVSVVVNVVSPPPPPDDPDDDD

Secondary structure (DSSP, 8-state):
-PPP---S---SGGGGSEEEETTTTEEEE--EETTEE---EEESS-HHHHHHHHHHH-HHHHHHHHHHHHHHHHHHHHHHHHHHSSPPPP-TT---S-HHHHHHHHHHHHHHHHS--EE-SS--TT-TT-EEE-TT--HHHHHHHHHHTT-TT--HHHHHHHHHHH--EEEPPP-TT--HHHHHHHHHHH-TTS-HHHHHHHHHHHHHHHHHHHHHHHHHHHTTTTS---S-GGG--PPPPPPTT---HHHHHHHHHHHHHTT--HHHHHHHHHHTTTTSTT---------